Protein AF-A0A970AT77-F1 (afdb_monomer_lite)

Structure (mmCIF, N/CA/C/O backbone):
data_AF-A0A970AT77-F1
#
_entry.id   AF-A0A970AT77-F1
#
loop_
_atom_site.group_PDB
_atom_site.id
_atom_site.type_symbol
_atom_site.label_atom_id
_atom_site.label_alt_id
_atom_site.label_comp_id
_atom_site.label_asym_id
_atom_site.label_entity_id
_atom_site.label_seq_id
_atom_site.pdbx_PDB_ins_code
_atom_site.Cartn_x
_atom_site.Cartn_y
_atom_site.Cartn_z
_atom_site.occupancy
_atom_site.B_iso_or_equiv
_atom_site.auth_seq_id
_atom_site.auth_comp_id
_atom_site.auth_asym_id
_atom_site.auth_atom_id
_atom_site.pdbx_PDB_model_num
ATOM 1 N N . MET A 1 1 ? 11.982 -13.513 10.138 1.00 52.78 1 MET A N 1
ATOM 2 C CA . MET A 1 1 ? 12.477 -12.133 9.943 1.00 52.78 1 MET A CA 1
ATOM 3 C C . MET A 1 1 ? 12.081 -11.741 8.534 1.00 52.78 1 MET A C 1
ATOM 5 O O . MET A 1 1 ? 12.429 -12.488 7.632 1.00 52.78 1 MET A O 1
ATOM 9 N N . SER A 1 2 ? 11.325 -10.659 8.352 1.00 73.88 2 SER A N 1
ATOM 10 C CA . SER A 1 2 ? 10.908 -10.202 7.019 1.00 73.88 2 SER A CA 1
ATOM 11 C C . SER A 1 2 ? 12.097 -9.580 6.280 1.00 73.88 2 SER A C 1
ATOM 13 O O . SER A 1 2 ? 12.766 -8.716 6.859 1.00 73.88 2 SER A O 1
ATOM 15 N N . ASN A 1 3 ? 12.325 -9.940 5.022 1.00 88.56 3 ASN A N 1
ATOM 16 C CA . ASN A 1 3 ? 13.257 -9.215 4.161 1.00 88.56 3 ASN A CA 1
ATOM 17 C C . ASN A 1 3 ? 12.715 -7.803 3.898 1.00 88.56 3 ASN A C 1
ATOM 19 O O . ASN A 1 3 ? 11.503 -7.604 3.834 1.00 88.56 3 ASN A O 1
ATOM 23 N N . LEU A 1 4 ? 13.596 -6.814 3.769 1.00 91.62 4 LEU A N 1
ATOM 24 C CA . LEU A 1 4 ? 13.217 -5.436 3.456 1.00 91.62 4 LEU A CA 1
ATOM 25 C C . LEU A 1 4 ? 13.911 -5.007 2.166 1.00 91.62 4 LEU A C 1
ATOM 27 O O . LEU A 1 4 ? 15.100 -5.254 1.979 1.00 91.62 4 LEU A O 1
ATOM 31 N N . VAL A 1 5 ? 13.162 -4.341 1.300 1.00 94.00 5 VAL A N 1
ATOM 32 C CA . VAL A 1 5 ? 13.647 -3.664 0.102 1.00 94.00 5 VAL A CA 1
ATOM 33 C C . VAL A 1 5 ? 13.132 -2.238 0.165 1.00 94.00 5 VAL A C 1
ATOM 35 O O . VAL A 1 5 ? 11.931 -2.023 0.294 1.00 94.00 5 VAL A O 1
ATOM 38 N N . VAL A 1 6 ? 14.023 -1.257 0.064 1.00 95.19 6 VAL A N 1
ATOM 39 C CA . VAL A 1 6 ? 13.630 0.148 -0.079 1.00 95.19 6 VAL A CA 1
ATOM 40 C C . VAL A 1 6 ? 14.012 0.608 -1.474 1.00 95.19 6 VAL A C 1
ATOM 42 O O . VAL A 1 6 ? 15.195 0.713 -1.790 1.00 95.19 6 VAL A O 1
ATOM 45 N N . LEU A 1 7 ? 13.007 0.853 -2.309 1.00 96.56 7 LEU A N 1
ATOM 46 C CA . LEU A 1 7 ? 13.150 1.373 -3.657 1.00 96.56 7 LEU A CA 1
ATOM 47 C C . LEU A 1 7 ? 12.871 2.876 -3.654 1.00 96.56 7 LEU A C 1
ATOM 49 O O . LEU A 1 7 ? 11.724 3.312 -3.664 1.00 96.56 7 LEU A O 1
ATOM 53 N N . ASN A 1 8 ? 13.925 3.679 -3.637 1.00 96.88 8 ASN A N 1
ATOM 54 C CA . ASN A 1 8 ? 13.820 5.127 -3.696 1.00 96.88 8 ASN A CA 1
ATOM 55 C C . ASN A 1 8 ? 13.881 5.594 -5.151 1.00 96.88 8 ASN A C 1
ATOM 57 O O . ASN A 1 8 ? 14.898 5.405 -5.818 1.00 96.88 8 ASN A O 1
ATOM 61 N N . LEU A 1 9 ? 12.791 6.194 -5.628 1.00 96.75 9 LEU A N 1
ATOM 62 C CA . LEU A 1 9 ? 12.639 6.667 -7.006 1.00 96.75 9 LEU A CA 1
ATOM 63 C C . LEU A 1 9 ? 13.244 8.066 -7.229 1.00 96.75 9 LEU A C 1
ATOM 65 O O . LEU A 1 9 ? 13.294 8.546 -8.359 1.00 96.75 9 LEU A O 1
ATOM 69 N N . GLY A 1 10 ? 13.729 8.714 -6.168 1.00 92.62 10 GLY A N 1
ATOM 70 C CA . GLY A 1 10 ? 14.364 10.022 -6.227 1.00 92.62 10 GLY A CA 1
ATOM 71 C C . GLY A 1 10 ? 13.401 11.143 -6.618 1.00 92.62 10 GLY A C 1
ATOM 72 O O . GLY A 1 10 ? 12.200 11.099 -6.350 1.00 92.62 10 GLY A O 1
ATOM 73 N N . LYS A 1 11 ? 13.960 12.193 -7.229 1.00 89.75 11 LYS A N 1
ATOM 74 C CA . LYS A 1 11 ? 13.187 13.286 -7.826 1.00 89.75 11 LYS A CA 1
ATOM 75 C C . LYS A 1 11 ? 12.973 12.983 -9.306 1.00 89.75 11 LYS A C 1
ATOM 77 O O . LYS A 1 11 ? 13.946 12.807 -10.035 1.00 89.75 11 LYS A O 1
ATOM 82 N N . GLY A 1 12 ? 11.718 12.971 -9.731 1.00 93.25 12 GLY A N 1
ATOM 83 C CA . GLY A 1 12 ? 11.309 12.754 -11.111 1.00 93.25 12 GLY A CA 1
ATOM 84 C C . GLY A 1 12 ? 9.861 12.287 -11.169 1.00 93.25 12 GLY A C 1
ATOM 85 O O . GLY A 1 12 ? 9.189 12.190 -10.141 1.00 93.25 12 GLY A O 1
ATOM 86 N N . ASP A 1 13 ? 9.392 12.015 -12.376 1.00 95.94 13 ASP A N 1
ATOM 87 C CA . ASP A 1 13 ? 8.010 11.640 -12.659 1.00 95.94 13 ASP A CA 1
ATOM 88 C C . ASP A 1 13 ? 7.948 10.843 -13.973 1.00 95.94 13 ASP A C 1
ATOM 90 O O . ASP A 1 13 ? 8.965 10.591 -14.623 1.00 95.94 13 ASP A O 1
ATOM 94 N N . LEU A 1 14 ? 6.748 10.435 -14.382 1.00 96.38 14 LEU A N 1
ATOM 95 C CA . LEU A 1 14 ? 6.555 9.669 -15.615 1.00 96.38 14 LEU A CA 1
ATOM 96 C C . LEU A 1 14 ? 6.887 10.461 -16.896 1.00 96.38 14 LEU A C 1
ATOM 98 O O . LEU A 1 14 ? 7.196 9.849 -17.913 1.00 96.38 14 LEU A O 1
ATOM 102 N N . HIS A 1 15 ? 6.870 11.794 -16.885 1.00 96.12 15 HIS A N 1
ATOM 103 C CA . HIS A 1 15 ? 7.151 12.617 -18.069 1.00 96.12 15 HIS A CA 1
ATOM 104 C C . HIS A 1 15 ? 8.643 12.900 -18.235 1.00 96.12 15 HIS A C 1
ATOM 106 O O . HIS A 1 15 ? 9.151 12.885 -19.354 1.00 96.12 15 HIS A O 1
ATOM 112 N N . ASN A 1 16 ? 9.337 13.149 -17.126 1.00 95.56 16 ASN A N 1
ATOM 113 C CA . ASN A 1 16 ? 10.754 13.504 -17.078 1.00 95.56 16 ASN A CA 1
ATOM 114 C C . ASN A 1 16 ? 11.664 12.288 -16.834 1.00 95.56 16 ASN A C 1
ATOM 116 O O . ASN A 1 16 ? 12.877 12.375 -17.029 1.00 95.56 16 ASN A O 1
ATOM 120 N N . GLY A 1 17 ? 11.082 11.149 -16.450 1.00 96.31 17 GLY A N 1
ATOM 121 C CA . GLY A 1 17 ? 11.803 9.940 -16.074 1.00 96.31 17 GLY A CA 1
ATOM 122 C C . GLY A 1 17 ? 12.349 10.023 -14.649 1.00 96.31 17 GLY A C 1
ATOM 123 O O . GLY A 1 17 ? 12.226 11.036 -13.955 1.00 96.31 17 GLY A O 1
ATOM 124 N N . LEU A 1 18 ? 12.971 8.931 -14.209 1.00 97.19 18 LEU A N 1
ATOM 125 C CA . LEU A 1 18 ? 13.586 8.810 -12.888 1.00 97.19 18 LEU A CA 1
ATOM 126 C C . LEU A 1 18 ? 15.075 8.509 -13.093 1.00 97.19 18 LEU A C 1
ATOM 128 O O . LEU A 1 18 ? 15.469 7.344 -13.166 1.00 97.19 18 LEU A O 1
ATOM 132 N N . PRO A 1 19 ? 15.925 9.541 -13.242 1.00 95.75 19 PRO A N 1
ATOM 133 C CA . PRO A 1 19 ? 17.321 9.350 -13.634 1.00 95.75 19 PRO A CA 1
ATOM 134 C C . PRO A 1 19 ? 18.176 8.707 -12.537 1.00 95.75 19 PRO A C 1
ATOM 136 O O . PRO A 1 19 ? 19.261 8.212 -12.829 1.00 95.75 19 PRO A O 1
ATOM 139 N N . PHE A 1 20 ? 17.712 8.731 -11.285 1.00 94.88 20 PHE A N 1
ATOM 140 C CA . PHE A 1 20 ? 18.441 8.189 -10.146 1.00 94.88 20 PHE A CA 1
ATOM 141 C C . PHE A 1 20 ? 17.503 7.425 -9.213 1.00 94.88 20 PHE A C 1
ATOM 143 O O . PHE A 1 20 ? 16.916 7.990 -8.290 1.00 94.88 20 PHE A O 1
ATOM 150 N N . VAL A 1 21 ? 17.379 6.128 -9.476 1.00 97.38 21 VAL A N 1
ATOM 151 C CA . VAL A 1 21 ? 16.656 5.168 -8.645 1.00 97.38 21 VAL A CA 1
ATOM 152 C C . VAL A 1 21 ? 17.658 4.387 -7.808 1.00 97.38 21 VAL A C 1
ATOM 154 O O . VAL A 1 21 ? 18.729 4.018 -8.292 1.00 97.38 21 VAL A O 1
ATOM 157 N N . THR A 1 22 ? 17.325 4.101 -6.552 1.00 96.81 22 THR A N 1
ATOM 158 C CA . THR A 1 22 ? 18.166 3.264 -5.693 1.00 96.81 22 THR A CA 1
ATOM 159 C C . THR A 1 22 ? 17.357 2.174 -5.017 1.00 96.81 22 THR A C 1
ATOM 161 O O . THR A 1 22 ? 16.264 2.428 -4.525 1.00 96.81 22 THR A O 1
ATOM 164 N N . ALA A 1 23 ? 17.905 0.964 -4.982 1.00 96.19 23 ALA A N 1
ATOM 165 C CA . ALA A 1 23 ? 17.361 -0.155 -4.233 1.00 96.19 23 ALA A CA 1
ATOM 166 C C . ALA A 1 23 ? 18.309 -0.487 -3.084 1.00 96.19 23 ALA A C 1
ATOM 168 O O . ALA A 1 23 ? 19.468 -0.849 -3.306 1.00 96.19 23 ALA A O 1
ATOM 169 N N . TRP A 1 24 ? 17.819 -0.351 -1.857 1.00 93.19 24 TRP A N 1
ATOM 170 C CA . TRP A 1 24 ? 18.547 -0.686 -0.642 1.00 93.19 24 TRP A CA 1
ATOM 171 C C . TRP A 1 24 ? 18.003 -1.979 -0.039 1.00 93.19 24 TRP A C 1
ATOM 173 O O . TRP A 1 24 ? 16.806 -2.101 0.222 1.00 93.19 24 TRP A O 1
ATOM 183 N N . LEU A 1 25 ? 18.900 -2.945 0.164 1.00 90.06 25 LEU A N 1
ATOM 184 C CA . LEU A 1 25 ? 18.608 -4.249 0.747 1.00 90.06 25 LEU A CA 1
ATOM 185 C C . LEU A 1 25 ? 19.449 -4.414 2.024 1.00 90.06 25 LEU A C 1
ATOM 187 O O . LEU A 1 25 ? 20.644 -4.740 1.939 1.00 90.06 25 LEU A O 1
ATOM 191 N N . PRO A 1 26 ? 18.881 -4.161 3.215 1.00 81.62 26 PRO A N 1
ATOM 192 C CA . PRO A 1 26 ? 19.541 -4.482 4.469 1.00 81.62 26 PRO A CA 1
ATOM 193 C C . PRO A 1 26 ? 19.618 -5.998 4.653 1.00 81.62 26 PRO A C 1
ATOM 195 O O . PRO A 1 26 ? 18.623 -6.709 4.539 1.00 81.62 26 PRO A O 1
ATOM 198 N N . SER A 1 27 ? 20.809 -6.496 4.978 1.00 68.06 27 SER A N 1
ATOM 199 C CA . SER A 1 27 ? 20.989 -7.888 5.383 1.00 68.06 27 SER A CA 1
ATOM 200 C C . SER A 1 27 ? 20.836 -7.991 6.902 1.00 68.06 27 SER A C 1
ATOM 202 O O . SER A 1 27 ? 21.545 -7.279 7.618 1.00 68.06 27 SER A O 1
ATOM 204 N N . PRO A 1 28 ? 19.966 -8.873 7.425 1.00 59.31 28 PRO A N 1
ATOM 205 C CA . PRO A 1 28 ? 19.759 -9.003 8.867 1.00 59.31 28 PRO A CA 1
ATOM 206 C C . PRO A 1 28 ? 21.000 -9.523 9.611 1.00 59.31 28 PRO A C 1
ATOM 208 O O . PRO A 1 28 ? 21.143 -9.268 10.801 1.00 59.31 28 PRO A O 1
ATOM 211 N N . ASN A 1 29 ? 21.917 -10.210 8.915 1.00 57.03 29 ASN A N 1
ATOM 212 C CA . ASN A 1 29 ? 23.041 -10.922 9.536 1.00 57.03 29 ASN A CA 1
ATOM 213 C C . ASN A 1 29 ? 24.429 -10.421 9.105 1.00 57.03 29 ASN A C 1
ATOM 215 O O . ASN A 1 29 ? 25.438 -10.965 9.552 1.00 57.03 29 ASN A O 1
ATOM 219 N N . THR A 1 30 ? 24.519 -9.398 8.247 1.00 56.69 30 THR A N 1
ATOM 220 C CA . THR A 1 30 ? 25.809 -8.815 7.845 1.00 56.69 30 THR A CA 1
ATOM 221 C C . THR A 1 30 ? 25.747 -7.290 7.823 1.00 56.69 30 THR A C 1
ATOM 223 O O . THR A 1 30 ? 24.822 -6.747 7.226 1.00 56.69 30 THR A O 1
ATOM 226 N N . PRO A 1 31 ? 26.772 -6.582 8.334 1.00 55.50 31 PRO A N 1
ATOM 227 C CA . PRO A 1 31 ? 26.843 -5.116 8.288 1.00 55.50 31 PRO A CA 1
ATOM 228 C C . PRO A 1 31 ? 26.967 -4.543 6.863 1.00 55.50 31 PRO A C 1
ATOM 230 O O . PRO A 1 31 ? 26.918 -3.332 6.670 1.00 55.50 31 PRO A O 1
ATOM 233 N N . GLN A 1 32 ? 27.128 -5.396 5.850 1.00 59.31 32 GLN A N 1
ATOM 234 C CA . GLN A 1 32 ? 27.113 -5.003 4.446 1.00 59.31 32 GLN A CA 1
ATOM 235 C C . GLN A 1 32 ? 25.667 -4.883 3.954 1.00 59.31 32 GLN A C 1
ATOM 237 O O . GLN A 1 32 ? 25.127 -5.805 3.342 1.00 59.31 32 GLN A O 1
ATOM 242 N N . SER A 1 33 ? 25.034 -3.739 4.213 1.00 67.56 33 SER A N 1
ATOM 243 C CA . SER A 1 33 ? 23.854 -3.346 3.445 1.00 67.56 33 SER A CA 1
ATOM 244 C C . SER A 1 33 ? 24.266 -3.077 2.000 1.00 67.56 33 SER A C 1
ATOM 246 O O . SER A 1 33 ? 25.275 -2.406 1.767 1.00 67.56 33 SER A O 1
ATOM 248 N N . ARG A 1 34 ? 23.505 -3.587 1.029 1.00 78.50 34 ARG A N 1
ATOM 249 C CA . ARG A 1 34 ? 23.774 -3.324 -0.389 1.00 78.50 34 ARG A CA 1
ATOM 250 C C . ARG A 1 34 ? 22.836 -2.252 -0.908 1.00 78.50 34 ARG A C 1
ATOM 252 O O . ARG A 1 34 ? 21.636 -2.298 -0.659 1.00 78.50 34 ARG A O 1
ATOM 259 N N . GLN A 1 35 ? 23.410 -1.311 -1.644 1.00 90.00 35 GLN A N 1
ATOM 260 C CA . GLN A 1 35 ? 22.677 -0.320 -2.410 1.00 90.00 35 GLN A CA 1
ATOM 261 C C . GLN A 1 35 ? 23.022 -0.510 -3.882 1.00 90.00 35 GLN A C 1
ATOM 263 O O . GLN A 1 35 ? 24.196 -0.581 -4.245 1.00 90.00 35 GLN A O 1
ATOM 268 N N . ILE A 1 36 ? 21.992 -0.622 -4.708 1.00 94.44 36 ILE A N 1
ATOM 269 C CA . ILE A 1 36 ? 22.097 -0.704 -6.163 1.00 94.44 36 ILE A CA 1
ATOM 270 C C . ILE A 1 36 ? 21.472 0.562 -6.725 1.00 94.44 36 ILE A C 1
ATOM 272 O O . ILE A 1 36 ? 20.465 1.039 -6.204 1.00 94.44 36 ILE A O 1
ATOM 276 N N . THR A 1 37 ? 22.076 1.114 -7.766 1.00 96.69 37 THR A N 1
ATOM 277 C CA . THR A 1 37 ? 21.581 2.302 -8.459 1.00 96.69 37 THR A CA 1
ATOM 278 C C . THR A 1 37 ? 21.092 1.920 -9.846 1.00 96.69 37 THR A C 1
ATOM 280 O O . THR A 1 37 ? 21.657 1.025 -10.470 1.00 96.69 37 THR A O 1
ATOM 283 N N . GLY A 1 38 ? 20.091 2.629 -10.341 1.00 96.94 38 GLY A N 1
ATOM 284 C CA . GLY A 1 38 ? 19.555 2.473 -11.684 1.00 96.94 38 GLY A CA 1
ATOM 285 C C . GLY A 1 38 ? 18.806 3.726 -12.112 1.00 96.94 38 GLY A C 1
ATOM 286 O O . GLY A 1 38 ? 18.872 4.768 -11.457 1.00 96.94 38 GLY A O 1
ATOM 287 N N . SER A 1 39 ? 18.072 3.615 -13.205 1.00 97.94 39 SER A N 1
ATOM 288 C CA . SER A 1 39 ? 17.212 4.671 -13.725 1.00 97.94 39 SER A CA 1
ATOM 289 C C . SER A 1 39 ? 15.979 4.073 -14.390 1.00 97.94 39 SER A C 1
ATOM 291 O O . SER A 1 39 ? 15.988 2.921 -14.819 1.00 97.94 39 SER A O 1
ATOM 293 N N . LEU A 1 40 ? 14.910 4.857 -14.478 1.00 98.00 40 LEU A N 1
ATOM 294 C CA . LEU A 1 40 ? 13.731 4.521 -15.269 1.00 98.00 40 LEU A CA 1
ATOM 295 C C . LEU A 1 40 ? 13.523 5.599 -16.339 1.00 98.00 40 LEU A C 1
ATOM 297 O O . LEU A 1 40 ? 13.634 6.792 -16.031 1.00 98.00 40 LEU A O 1
ATOM 301 N N . PRO A 1 41 ? 13.231 5.211 -17.592 1.00 97.88 41 PRO A N 1
ATOM 302 C CA . PRO A 1 41 ? 12.997 6.158 -18.672 1.00 97.88 41 PRO A CA 1
ATOM 303 C C . PRO A 1 41 ? 11.660 6.884 -18.487 1.00 97.88 41 PRO A C 1
ATOM 305 O O . PRO A 1 41 ? 10.864 6.559 -17.601 1.00 97.88 41 PRO A O 1
ATOM 308 N N . THR A 1 42 ? 11.397 7.858 -19.354 1.00 97.38 42 THR A N 1
ATOM 309 C CA . THR A 1 42 ? 10.079 8.489 -19.448 1.00 97.38 42 THR A CA 1
ATOM 310 C C . THR A 1 42 ? 9.025 7.450 -19.860 1.00 97.38 42 THR A C 1
ATOM 312 O O . THR A 1 42 ? 9.279 6.544 -20.657 1.00 97.38 42 THR A O 1
ATOM 315 N N . ALA A 1 43 ? 7.836 7.552 -19.278 1.00 97.25 43 ALA A N 1
ATOM 316 C CA . ALA A 1 43 ? 6.681 6.707 -19.559 1.00 97.25 43 ALA A CA 1
ATOM 317 C C . ALA A 1 43 ? 5.359 7.480 -19.364 1.00 97.25 43 ALA A C 1
ATOM 319 O O . ALA A 1 43 ? 4.512 7.057 -18.572 1.00 97.25 43 ALA A O 1
ATOM 320 N N . PRO A 1 44 ? 5.170 8.633 -20.041 1.00 96.38 44 PRO A N 1
ATOM 321 C CA . PRO A 1 44 ? 3.967 9.453 -19.873 1.00 96.38 44 PRO A CA 1
ATOM 322 C C . PRO A 1 44 ? 2.689 8.706 -20.278 1.00 96.38 44 PRO A C 1
ATOM 324 O O . PRO A 1 44 ? 1.626 8.950 -19.720 1.00 96.38 44 PRO A O 1
ATOM 327 N N . ASP A 1 45 ? 2.801 7.735 -21.178 1.00 96.75 45 ASP A N 1
ATOM 328 C CA . ASP A 1 45 ? 1.703 6.897 -21.647 1.00 96.75 45 ASP A CA 1
ATOM 329 C C . ASP A 1 45 ? 1.106 5.993 -20.553 1.00 96.75 45 ASP A C 1
ATOM 331 O O . ASP A 1 45 ? -0.082 5.680 -20.606 1.00 96.75 45 ASP A O 1
ATOM 335 N N . ILE A 1 46 ? 1.865 5.649 -19.499 1.00 97.06 46 ILE A N 1
ATOM 336 C CA . ILE A 1 46 ? 1.309 4.976 -18.308 1.00 97.06 46 ILE A CA 1
ATOM 337 C C . ILE A 1 46 ? 0.217 5.836 -17.668 1.00 97.06 46 ILE A C 1
ATOM 339 O O . ILE A 1 46 ? -0.799 5.310 -17.216 1.00 97.06 46 ILE A O 1
ATOM 343 N N . LEU A 1 47 ? 0.405 7.158 -17.630 1.00 93.88 47 LEU A N 1
ATOM 344 C CA . LEU A 1 47 ? -0.578 8.062 -17.042 1.00 93.88 47 LEU A CA 1
ATOM 345 C C . LEU A 1 47 ? -1.855 8.122 -17.882 1.00 93.88 47 LEU A C 1
ATOM 347 O O . LEU A 1 47 ? -2.951 8.165 -17.323 1.00 93.88 47 LEU A O 1
ATOM 351 N N . ASP A 1 48 ? -1.727 8.109 -19.206 1.00 94.94 48 ASP A N 1
ATOM 352 C CA . ASP A 1 48 ? -2.877 8.109 -20.109 1.00 94.94 48 ASP A CA 1
ATOM 353 C C . ASP A 1 48 ? -3.664 6.796 -20.006 1.00 94.94 48 ASP A C 1
ATOM 355 O O . ASP A 1 48 ? -4.892 6.823 -19.892 1.00 94.94 48 ASP A O 1
ATOM 359 N N . LEU A 1 49 ? -2.967 5.656 -19.922 1.00 96.06 49 LEU A N 1
ATOM 360 C CA . LEU A 1 49 ? -3.582 4.355 -19.643 1.00 96.06 49 LEU A CA 1
ATOM 361 C C . LEU A 1 49 ? -4.275 4.332 -18.280 1.00 96.06 49 LEU A C 1
ATOM 363 O O . LEU A 1 49 ? -5.411 3.876 -18.180 1.00 96.06 49 LEU A O 1
ATOM 367 N N . TYR A 1 50 ? -3.637 4.875 -17.240 1.00 94.75 50 TYR A N 1
ATOM 368 C CA . TYR A 1 50 ? -4.222 4.959 -15.903 1.00 94.75 50 TYR A CA 1
ATOM 369 C C . TYR A 1 50 ? -5.496 5.819 -15.887 1.00 94.75 50 TYR A C 1
ATOM 371 O O . TYR A 1 50 ? -6.504 5.425 -15.303 1.00 94.75 50 TYR A O 1
ATOM 379 N N . ARG A 1 51 ? -5.496 6.966 -16.579 1.00 92.94 51 ARG A N 1
ATOM 380 C CA . ARG A 1 51 ? -6.690 7.818 -16.728 1.00 92.94 51 ARG A CA 1
ATOM 381 C C . ARG A 1 51 ? -7.812 7.100 -17.470 1.00 92.94 51 ARG A C 1
ATOM 383 O O . ARG A 1 51 ? -8.964 7.177 -17.050 1.00 92.94 51 ARG A O 1
ATOM 390 N N . ARG A 1 52 ? -7.488 6.392 -18.556 1.00 94.38 52 ARG A N 1
ATOM 391 C CA . ARG A 1 52 ? -8.465 5.601 -19.317 1.00 94.38 52 ARG A CA 1
ATOM 392 C C . ARG A 1 52 ? -9.048 4.475 -18.465 1.00 94.38 52 ARG A C 1
ATOM 394 O O . ARG A 1 52 ? -10.261 4.295 -18.457 1.00 94.38 52 ARG A O 1
ATOM 401 N N . TRP A 1 53 ? -8.201 3.763 -17.725 1.00 94.94 53 TRP A N 1
ATOM 402 C CA . TRP A 1 53 ? -8.616 2.740 -16.770 1.00 94.94 53 TRP A CA 1
ATOM 403 C C . TRP A 1 53 ? -9.578 3.312 -15.723 1.00 94.94 53 TRP A C 1
ATOM 405 O O . TRP A 1 53 ? -10.650 2.749 -15.514 1.00 94.94 53 TRP A O 1
ATOM 415 N N . GLN A 1 54 ? -9.246 4.466 -15.133 1.00 91.44 54 GLN A N 1
ATOM 416 C CA . GLN A 1 54 ? -10.090 5.126 -14.136 1.00 91.44 54 GLN A CA 1
ATOM 417 C C . GLN A 1 54 ? -11.457 5.514 -14.717 1.00 91.44 54 GLN A C 1
ATOM 419 O O . GLN A 1 54 ? -12.483 5.238 -14.102 1.00 91.44 54 GLN A O 1
ATOM 424 N N . LEU A 1 55 ? -11.485 6.095 -15.919 1.00 91.38 55 LEU A N 1
ATOM 425 C CA . LEU A 1 55 ? -12.728 6.474 -16.591 1.00 91.38 55 LEU A CA 1
ATOM 426 C C . LEU A 1 55 ? -13.620 5.257 -16.874 1.00 91.38 55 LEU A C 1
ATOM 428 O O . LEU A 1 55 ? -14.819 5.294 -16.604 1.00 91.38 55 LEU A O 1
ATOM 432 N N . LEU A 1 56 ? -13.047 4.162 -17.379 1.00 91.56 56 LEU A N 1
ATOM 433 C CA . LEU A 1 56 ? -13.803 2.936 -17.647 1.00 91.56 56 LEU A CA 1
ATOM 434 C C . LEU A 1 56 ? -14.312 2.292 -16.350 1.00 91.56 56 LEU A C 1
ATOM 436 O O . LEU A 1 56 ? -15.459 1.848 -16.302 1.00 91.56 56 LEU A O 1
ATOM 440 N N . TYR A 1 57 ? -13.505 2.305 -15.286 1.00 90.12 57 TYR A N 1
ATOM 441 C CA . TYR A 1 57 ? -13.932 1.861 -13.961 1.00 90.12 57 TYR A CA 1
ATOM 442 C C . TYR A 1 57 ? -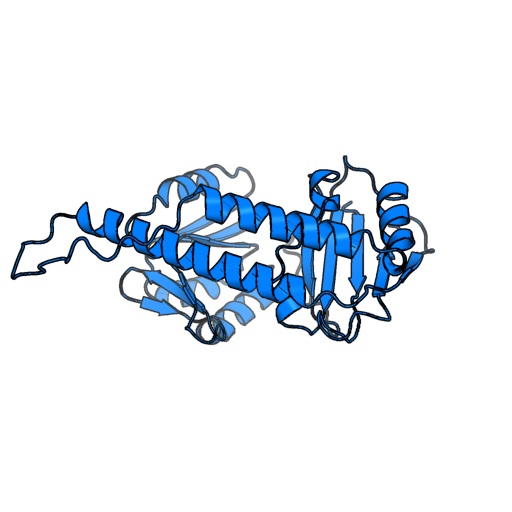15.122 2.678 -13.446 1.00 90.12 57 TYR A C 1
ATOM 444 O O . TYR A 1 57 ? -16.118 2.102 -13.012 1.00 90.12 57 TYR A O 1
ATOM 452 N N . GLU A 1 58 ? -15.047 4.010 -13.518 1.00 86.44 58 GLU A N 1
ATOM 453 C CA . GLU A 1 58 ? -16.114 4.906 -13.065 1.00 86.44 58 GLU A CA 1
ATOM 454 C C . GLU A 1 58 ? -17.412 4.684 -13.849 1.00 86.44 58 GLU A C 1
ATOM 456 O O . GLU A 1 58 ? -18.476 4.578 -13.239 1.00 86.44 58 GLU A O 1
ATOM 461 N N . LEU A 1 59 ? -17.336 4.532 -15.175 1.00 87.50 59 LEU A N 1
ATOM 462 C CA . LEU A 1 59 ? -18.502 4.245 -16.017 1.00 87.50 59 LEU A CA 1
ATOM 463 C C . LEU A 1 59 ? -19.143 2.894 -15.672 1.00 87.50 59 LEU A C 1
ATOM 465 O O . LEU A 1 59 ? -20.360 2.819 -15.488 1.00 87.50 59 LEU A O 1
ATOM 469 N N . LEU A 1 60 ? -18.340 1.836 -15.514 1.00 86.56 60 LEU A N 1
ATOM 470 C CA . LEU A 1 60 ? -18.843 0.520 -15.105 1.00 86.56 60 LEU A CA 1
ATOM 471 C C . LEU A 1 60 ? -19.451 0.555 -13.702 1.00 86.56 60 LEU A C 1
ATOM 473 O O . LEU A 1 60 ? -20.510 -0.032 -13.464 1.00 86.56 60 LEU A O 1
ATOM 477 N N . TYR A 1 61 ? -18.804 1.250 -12.768 1.00 81.44 61 TYR A N 1
ATOM 478 C CA . TYR A 1 61 ? -19.312 1.427 -11.415 1.00 81.44 61 TYR A CA 1
ATOM 479 C C . TYR A 1 61 ? -20.647 2.180 -11.419 1.00 81.44 61 TYR A C 1
ATOM 481 O O . TYR A 1 61 ? -21.596 1.749 -10.765 1.00 81.44 61 TYR A O 1
ATOM 489 N N . GLN A 1 62 ? -20.773 3.255 -12.202 1.00 79.88 62 GLN A N 1
ATOM 490 C CA . GLN A 1 62 ? -22.020 4.005 -12.354 1.00 79.88 62 GLN A CA 1
ATOM 491 C C . GLN A 1 62 ? -23.133 3.135 -12.948 1.00 79.88 62 GLN A C 1
ATOM 493 O O . GLN A 1 62 ? -24.191 3.010 -12.330 1.00 79.88 62 GLN A O 1
ATOM 498 N N . ALA A 1 63 ? -22.882 2.443 -14.061 1.00 79.00 63 ALA A N 1
ATOM 499 C CA . ALA A 1 63 ? -23.856 1.541 -14.681 1.00 79.00 63 ALA A CA 1
ATOM 500 C C . ALA A 1 63 ? -24.353 0.452 -13.705 1.00 79.00 63 ALA A C 1
ATOM 502 O O . ALA A 1 63 ? -25.551 0.152 -13.610 1.00 79.00 63 ALA A O 1
ATOM 503 N N . ARG A 1 64 ? -23.442 -0.112 -12.903 1.00 74.69 64 ARG A N 1
ATOM 504 C CA . ARG A 1 64 ? -23.767 -1.135 -11.898 1.00 74.69 64 ARG A CA 1
ATOM 505 C C . ARG A 1 64 ? -24.473 -0.561 -10.672 1.00 74.69 64 ARG A C 1
ATOM 507 O O . ARG A 1 64 ? -25.427 -1.166 -10.189 1.00 74.69 64 ARG A O 1
ATOM 514 N N . SER A 1 65 ? -24.073 0.613 -10.192 1.00 66.44 65 SER A N 1
ATOM 515 C CA . SER A 1 65 ? -24.715 1.278 -9.051 1.00 66.44 65 SER A CA 1
ATOM 516 C C . SER A 1 65 ? -26.159 1.697 -9.360 1.00 66.44 65 SER A C 1
ATOM 518 O O . SER A 1 65 ? -27.040 1.514 -8.517 1.00 66.44 65 SER A O 1
ATOM 520 N N . LEU A 1 66 ? -26.446 2.145 -10.590 1.00 57.44 66 LEU A N 1
ATOM 521 C CA . LEU A 1 66 ? -27.811 2.395 -11.072 1.00 57.44 66 LEU A CA 1
ATOM 522 C C . LEU A 1 66 ? -28.654 1.112 -11.073 1.00 57.44 66 LEU A C 1
ATOM 524 O O . LEU A 1 66 ? -29.818 1.122 -10.668 1.00 57.44 66 LEU A O 1
ATOM 528 N N . THR A 1 67 ? -28.050 -0.016 -11.450 1.00 52.91 67 THR A N 1
ATOM 529 C CA . THR A 1 67 ? -28.707 -1.331 -11.419 1.00 52.91 67 THR A CA 1
ATOM 530 C C . THR A 1 67 ? -29.026 -1.781 -9.986 1.00 52.91 67 THR A C 1
ATOM 532 O O . THR A 1 67 ? -30.084 -2.362 -9.741 1.00 52.91 67 THR A O 1
ATOM 535 N N . ILE A 1 68 ? -28.155 -1.474 -9.018 1.00 49.22 68 ILE A N 1
ATOM 536 C CA . ILE A 1 68 ? -28.373 -1.772 -7.593 1.00 49.22 68 ILE A CA 1
ATOM 537 C C . ILE A 1 68 ? -29.485 -0.886 -7.009 1.00 49.22 68 ILE A C 1
ATOM 539 O O . ILE A 1 68 ? -30.357 -1.398 -6.307 1.00 49.22 68 ILE A O 1
ATOM 543 N N . ARG A 1 69 ? -29.533 0.411 -7.357 1.00 45.44 69 ARG A N 1
ATOM 544 C CA . ARG A 1 69 ? -30.617 1.318 -6.928 1.00 45.44 69 ARG A CA 1
ATOM 545 C C . ARG A 1 69 ? -31.992 0.901 -7.460 1.00 45.44 69 ARG A C 1
ATOM 547 O O . ARG A 1 69 ? -32.971 1.035 -6.737 1.00 45.44 69 ARG A O 1
ATOM 554 N N . ARG A 1 70 ? -32.072 0.313 -8.661 1.00 44.06 70 ARG A N 1
ATOM 555 C CA . ARG A 1 70 ? -33.323 -0.242 -9.224 1.00 44.06 70 ARG A CA 1
ATOM 556 C C . ARG A 1 70 ? -33.853 -1.483 -8.488 1.00 44.06 70 ARG A C 1
ATOM 558 O O . ARG A 1 70 ? -35.013 -1.835 -8.671 1.00 44.06 70 ARG A O 1
ATOM 565 N N . ARG A 1 71 ? -33.035 -2.167 -7.676 1.00 42.03 71 ARG A N 1
ATOM 566 C CA . ARG A 1 71 ? -33.454 -3.353 -6.898 1.00 42.03 71 ARG A CA 1
ATOM 567 C C . ARG A 1 71 ? -33.994 -3.026 -5.502 1.00 42.03 71 ARG A C 1
ATOM 569 O O . ARG A 1 71 ? -34.490 -3.934 -4.840 1.00 42.03 71 ARG A O 1
ATOM 576 N N . GLN A 1 72 ? -33.931 -1.770 -5.056 1.00 37.44 72 GLN A N 1
ATOM 577 C CA . GLN A 1 72 ? -34.637 -1.332 -3.852 1.00 37.44 72 GLN A CA 1
ATOM 578 C C . GLN A 1 72 ? -36.029 -0.802 -4.237 1.00 37.44 72 GLN A C 1
ATOM 580 O O . GLN A 1 72 ? -36.111 0.111 -5.057 1.00 37.44 72 GLN A O 1
ATOM 585 N N . PRO A 1 73 ? -37.130 -1.340 -3.680 1.00 37.38 73 PRO A N 1
ATOM 586 C CA . PRO A 1 73 ? -38.460 -0.803 -3.929 1.00 37.38 73 PRO A CA 1
ATOM 587 C C . PRO A 1 73 ? -38.612 0.518 -3.165 1.00 37.38 73 PRO A C 1
ATOM 589 O O . PRO A 1 73 ? -38.910 0.527 -1.974 1.00 37.38 73 PRO A O 1
ATOM 592 N N . GLN A 1 74 ? -38.374 1.637 -3.842 1.00 37.72 74 GLN A N 1
ATOM 593 C CA . GLN A 1 74 ? -38.850 2.952 -3.408 1.00 37.72 74 GLN A CA 1
ATOM 594 C C . GLN A 1 74 ? -40.181 3.245 -4.128 1.00 37.72 74 GLN A C 1
ATOM 596 O O . GLN A 1 74 ? -40.338 2.819 -5.277 1.00 37.72 74 GLN A O 1
ATOM 601 N N . PRO A 1 75 ? -41.157 3.914 -3.482 1.00 39.03 75 PRO A N 1
ATOM 602 C CA . PRO A 1 75 ? -42.418 4.271 -4.122 1.00 39.03 75 PRO A CA 1
ATOM 603 C C . PRO A 1 75 ? -42.145 5.233 -5.278 1.00 39.03 75 PRO A C 1
ATOM 605 O O . PRO A 1 75 ? -41.392 6.193 -5.138 1.00 39.03 75 PRO A O 1
ATOM 608 N N . ILE A 1 76 ? -42.735 4.912 -6.421 1.00 44.22 76 ILE A N 1
ATOM 609 C CA . ILE A 1 76 ? -42.650 5.647 -7.678 1.00 44.22 76 ILE A CA 1
ATOM 610 C C . ILE A 1 76 ? -43.341 7.001 -7.496 1.00 44.22 76 ILE A C 1
ATOM 612 O O . ILE A 1 76 ? -44.482 7.009 -7.050 1.00 44.22 76 ILE A O 1
ATOM 616 N N . ASP A 1 77 ? -42.688 8.086 -7.908 1.00 35.69 77 ASP A N 1
ATOM 617 C CA . ASP A 1 77 ? -43.370 9.251 -8.472 1.00 35.69 77 ASP A CA 1
ATOM 618 C C . ASP A 1 77 ? -42.521 9.831 -9.620 1.00 35.69 77 ASP A C 1
ATOM 620 O O . ASP A 1 77 ? -41.356 10.182 -9.442 1.00 35.69 77 ASP A O 1
ATOM 624 N N . GLU A 1 78 ? -43.173 9.868 -10.785 1.00 37.62 78 GLU A N 1
ATOM 625 C CA . GLU A 1 78 ? -42.987 10.755 -11.944 1.00 37.62 78 GLU A CA 1
ATOM 626 C C . GLU A 1 78 ? -41.764 10.565 -12.876 1.00 37.62 78 GLU A C 1
ATOM 628 O O . GLU A 1 78 ? -40.635 10.966 -12.606 1.00 37.62 78 GLU A O 1
ATOM 633 N N . ASP A 1 79 ? -42.077 9.963 -14.033 1.00 37.09 79 ASP A N 1
ATOM 634 C CA . ASP A 1 79 ? -41.572 10.230 -15.388 1.00 37.09 79 ASP A CA 1
ATOM 635 C C . ASP A 1 79 ? -40.073 10.511 -15.563 1.00 37.09 79 ASP A C 1
ATOM 637 O O . ASP A 1 79 ? -39.624 11.644 -15.733 1.00 37.09 79 ASP A O 1
ATOM 641 N N . ILE A 1 80 ? -39.303 9.427 -15.677 1.00 41.69 80 ILE A N 1
ATOM 642 C CA . ILE A 1 80 ? -38.031 9.444 -16.402 1.00 41.69 80 ILE A CA 1
ATOM 643 C C . ILE A 1 80 ? -38.229 8.621 -17.678 1.00 41.69 80 ILE A C 1
ATOM 645 O O . ILE A 1 80 ? -38.055 7.401 -17.673 1.00 41.69 80 ILE A O 1
ATOM 649 N N . GLU A 1 81 ? -38.611 9.284 -18.772 1.00 37.94 81 GLU A N 1
ATOM 650 C CA . GLU A 1 81 ? -38.400 8.743 -20.118 1.00 37.94 81 GLU A CA 1
ATOM 651 C C . GLU A 1 81 ? -36.889 8.676 -20.356 1.00 37.94 81 GLU A C 1
ATOM 653 O O . GLU A 1 81 ? -36.203 9.697 -20.412 1.00 37.94 81 GLU A O 1
ATOM 658 N N . ILE A 1 82 ? -36.357 7.458 -20.433 1.00 41.50 82 ILE A N 1
ATOM 659 C CA . ILE A 1 82 ? -34.974 7.219 -20.835 1.00 41.50 82 ILE A CA 1
ATOM 660 C C . ILE A 1 82 ? -35.003 6.978 -22.339 1.00 41.50 82 ILE A C 1
ATOM 662 O O . ILE A 1 82 ? -35.595 6.004 -22.798 1.00 41.50 82 ILE A O 1
ATOM 666 N N . ASP A 1 83 ? -34.376 7.885 -23.082 1.00 36.47 83 ASP A N 1
ATOM 667 C CA . ASP A 1 83 ? -33.996 7.665 -24.471 1.00 36.47 83 ASP A CA 1
ATOM 668 C C . ASP A 1 83 ? -33.034 6.463 -24.505 1.00 36.47 83 ASP A C 1
ATOM 670 O O . ASP A 1 83 ? -31.967 6.491 -23.884 1.00 36.47 83 ASP A O 1
ATOM 674 N N . ASP A 1 84 ? -33.406 5.386 -25.202 1.00 39.72 84 ASP A N 1
ATOM 675 C CA . ASP A 1 84 ? -32.588 4.172 -25.382 1.00 39.72 84 ASP A CA 1
ATOM 676 C C . ASP A 1 84 ? -31.291 4.445 -26.193 1.00 39.72 84 ASP A C 1
ATOM 678 O O . ASP A 1 84 ? -30.579 3.517 -26.586 1.00 39.72 84 ASP A O 1
ATOM 682 N N . SER A 1 85 ? -30.965 5.715 -26.467 1.00 37.69 85 SER A N 1
ATOM 683 C CA . SER A 1 85 ? -29.806 6.147 -27.247 1.00 37.69 85 SER A CA 1
ATOM 684 C C . SER A 1 85 ? -28.488 6.210 -26.472 1.00 37.69 85 SER A C 1
ATOM 686 O O . SER A 1 85 ? -27.433 6.180 -27.104 1.00 37.69 85 SER A O 1
ATOM 688 N N . ASP A 1 86 ? -28.497 6.256 -25.137 1.00 39.56 86 ASP A N 1
ATOM 689 C CA . ASP A 1 86 ? -27.260 6.290 -24.339 1.00 39.56 86 ASP A CA 1
ATOM 690 C C . ASP A 1 86 ? -26.763 4.875 -24.016 1.00 39.56 86 ASP A C 1
ATOM 692 O O . ASP A 1 86 ? -26.587 4.457 -22.867 1.00 39.56 86 ASP A O 1
ATOM 696 N N . VAL A 1 87 ? -26.490 4.120 -25.081 1.00 43.81 87 VAL A N 1
ATOM 697 C CA . VAL A 1 87 ? -25.681 2.905 -25.008 1.00 43.81 87 VAL A CA 1
ATOM 698 C C . VAL A 1 87 ? -24.253 3.327 -24.662 1.00 43.81 87 VAL A C 1
ATOM 700 O O . VAL A 1 87 ? -23.425 3.603 -25.530 1.00 43.81 87 VAL A O 1
ATOM 703 N N . THR A 1 88 ? -23.930 3.371 -23.370 1.00 50.97 88 THR A N 1
ATOM 704 C CA . THR A 1 88 ? -22.535 3.368 -22.926 1.00 50.97 88 THR A CA 1
ATOM 705 C C . THR A 1 88 ? -21.957 1.993 -23.258 1.00 50.97 88 THR A C 1
ATOM 707 O O . THR A 1 88 ? -22.007 1.060 -22.465 1.00 50.97 88 THR A O 1
ATOM 710 N N . HIS A 1 89 ? -21.431 1.863 -24.479 1.00 54.97 89 HIS A N 1
ATOM 711 C CA . HIS A 1 89 ? -20.706 0.712 -25.035 1.00 54.97 89 HIS A CA 1
ATOM 712 C C . HIS A 1 89 ? -19.402 0.379 -24.277 1.00 54.97 89 HIS A C 1
ATOM 714 O O . HIS A 1 89 ? -18.446 -0.086 -24.881 1.00 54.97 89 HIS A O 1
ATOM 720 N N . VAL A 1 90 ? -19.316 0.635 -22.971 1.00 60.00 90 VAL A N 1
ATOM 721 C CA . VAL A 1 90 ? -18.194 0.175 -22.156 1.00 60.00 90 VAL A CA 1
ATOM 722 C C . VAL A 1 90 ? -18.552 -1.207 -21.649 1.00 60.00 90 VAL A C 1
ATOM 724 O O . VAL A 1 90 ? -19.370 -1.356 -20.740 1.00 60.00 90 VAL A O 1
ATOM 727 N N . CYS A 1 91 ? -17.971 -2.228 -22.268 1.00 75.06 91 CYS A N 1
ATOM 728 C CA . CYS A 1 91 ? -18.158 -3.598 -21.824 1.00 75.06 91 CYS A CA 1
ATOM 729 C C . CYS A 1 91 ? -17.034 -4.024 -20.871 1.00 75.06 91 CYS A C 1
ATOM 731 O O . CYS A 1 91 ? -15.951 -3.441 -20.836 1.00 75.06 91 CYS A O 1
ATOM 733 N N . ASP A 1 92 ? -17.285 -5.077 -20.091 1.00 82.62 92 ASP A N 1
ATOM 734 C CA . ASP A 1 92 ? -16.278 -5.661 -19.196 1.00 82.62 92 ASP A CA 1
ATOM 735 C C . ASP A 1 92 ? -14.989 -6.066 -19.931 1.00 82.62 92 ASP A C 1
ATOM 737 O O . ASP A 1 92 ? -13.911 -6.044 -19.336 1.00 82.62 92 ASP A O 1
ATOM 741 N N . ALA A 1 93 ? -15.086 -6.392 -21.226 1.00 87.75 93 ALA A N 1
ATOM 742 C CA . ALA A 1 93 ? -13.924 -6.703 -22.050 1.00 87.75 93 ALA A CA 1
ATOM 743 C C . ALA A 1 93 ? -13.023 -5.475 -22.253 1.00 87.75 93 ALA A C 1
ATOM 745 O O . ALA A 1 93 ? -11.822 -5.592 -22.037 1.00 87.75 93 ALA A O 1
ATOM 746 N N . ASP A 1 94 ? -13.578 -4.291 -22.542 1.00 88.62 94 ASP A N 1
ATOM 747 C CA . ASP A 1 94 ? -12.786 -3.060 -22.717 1.00 88.62 94 ASP A CA 1
ATOM 748 C C . ASP A 1 94 ? -12.029 -2.689 -21.433 1.00 88.62 94 ASP A C 1
ATOM 750 O O . ASP A 1 94 ? -10.871 -2.264 -21.464 1.00 88.62 94 ASP A O 1
ATOM 754 N N . PHE A 1 95 ? -12.681 -2.864 -20.277 1.00 91.81 95 PHE A N 1
ATOM 755 C CA . PHE A 1 95 ? -12.058 -2.616 -18.978 1.00 91.81 95 PHE A CA 1
ATOM 756 C C . PHE A 1 95 ? -10.960 -3.637 -18.655 1.00 91.81 95 PHE A C 1
ATOM 758 O O . PHE A 1 95 ? -9.908 -3.286 -18.109 1.00 91.81 95 PHE A O 1
ATOM 765 N N . TYR A 1 96 ? -11.178 -4.903 -19.007 1.00 93.00 96 TYR A N 1
ATOM 766 C CA . TYR A 1 96 ? -10.159 -5.936 -18.868 1.00 93.00 96 TYR A CA 1
ATOM 767 C C . TYR A 1 96 ? -8.952 -5.659 -19.774 1.00 93.00 96 TYR A C 1
ATOM 769 O O . TYR A 1 96 ? -7.814 -5.714 -19.307 1.00 93.00 96 TYR A O 1
ATOM 777 N N . GLU A 1 97 ? -9.187 -5.287 -21.032 1.00 95.00 97 GLU A N 1
ATOM 778 C CA . GLU A 1 97 ? -8.141 -4.957 -22.002 1.00 95.00 97 GLU A CA 1
ATOM 779 C C . GLU A 1 97 ? -7.265 -3.796 -21.524 1.00 95.00 97 GLU A C 1
ATOM 781 O O . GLU A 1 97 ? -6.045 -3.951 -21.457 1.00 95.00 97 GLU A O 1
ATOM 786 N N . VAL A 1 98 ? -7.856 -2.671 -21.096 1.00 95.12 98 VAL A N 1
ATOM 787 C CA . VAL A 1 98 ? -7.066 -1.536 -20.581 1.00 95.12 98 VAL A CA 1
ATOM 788 C C . VAL A 1 98 ? -6.304 -1.900 -19.302 1.00 95.12 98 VAL A C 1
ATOM 790 O O . VAL A 1 98 ? -5.199 -1.411 -19.079 1.00 95.12 98 VAL A O 1
ATOM 793 N N . SER A 1 99 ? -6.861 -2.782 -18.463 1.00 95.06 99 SER A N 1
ATOM 794 C CA . SER A 1 99 ? -6.188 -3.255 -17.248 1.00 95.06 99 SER A CA 1
ATOM 795 C C . SER A 1 99 ? -4.939 -4.070 -17.594 1.00 95.06 99 SER A C 1
ATOM 797 O O . SER A 1 99 ? -3.888 -3.880 -16.981 1.00 95.06 99 SER A O 1
ATOM 799 N N . GLN A 1 100 ? -5.033 -4.944 -18.601 1.00 95.81 100 GLN A N 1
ATOM 800 C CA . GLN A 1 100 ? -3.895 -5.711 -19.112 1.00 95.81 100 GLN A CA 1
ATOM 801 C C . GLN A 1 100 ? -2.863 -4.812 -19.799 1.00 95.81 100 GLN A C 1
ATOM 803 O O . GLN A 1 100 ? -1.664 -4.981 -19.584 1.00 95.81 100 GLN A O 1
ATOM 808 N N . GLU A 1 101 ? -3.303 -3.833 -20.590 1.00 96.88 101 GLU A N 1
ATOM 809 C CA . GLU A 1 101 ? -2.417 -2.870 -21.247 1.00 96.88 101 GLU A CA 1
ATOM 810 C C . GLU A 1 101 ? -1.618 -2.053 -20.220 1.00 96.88 101 GLU A C 1
ATOM 812 O O . GLU A 1 101 ? -0.392 -1.968 -20.314 1.00 96.88 101 GLU A O 1
ATOM 817 N N . LEU A 1 102 ? -2.288 -1.537 -19.182 1.00 96.81 102 LEU A N 1
ATOM 818 C CA . LEU A 1 102 ? -1.650 -0.812 -18.084 1.00 96.81 102 LEU A CA 1
ATOM 819 C C . LEU A 1 102 ? -0.625 -1.684 -17.346 1.00 96.81 102 LEU A C 1
ATOM 821 O O . LEU A 1 102 ? 0.511 -1.255 -17.139 1.00 96.81 102 LEU A O 1
ATOM 825 N N . GLN A 1 103 ? -1.000 -2.915 -16.985 1.00 96.38 103 GLN A N 1
ATOM 826 C CA . GLN A 1 103 ? -0.108 -3.863 -16.316 1.00 96.38 103 GLN A CA 1
ATOM 827 C C . GLN A 1 103 ? 1.136 -4.170 -17.163 1.00 96.38 103 GLN A C 1
ATOM 829 O O . GLN A 1 103 ? 2.262 -4.039 -16.682 1.00 96.38 103 GLN A O 1
ATOM 834 N N . ASN A 1 104 ? 0.947 -4.516 -18.439 1.00 97.00 104 ASN A N 1
ATOM 835 C CA . ASN A 1 104 ? 2.042 -4.816 -19.363 1.00 97.00 104 ASN A CA 1
ATOM 836 C C . ASN A 1 104 ? 2.967 -3.614 -19.557 1.00 97.00 104 ASN A C 1
ATOM 838 O O . ASN A 1 104 ? 4.188 -3.771 -19.671 1.00 97.00 104 ASN A O 1
ATOM 842 N N . ARG A 1 105 ? 2.405 -2.402 -19.582 1.00 97.31 105 ARG A N 1
ATOM 843 C CA . ARG A 1 105 ? 3.195 -1.189 -19.754 1.00 97.31 105 ARG A CA 1
ATOM 844 C C . ARG A 1 105 ? 4.034 -0.856 -18.522 1.00 97.31 105 ARG A C 1
ATOM 846 O O . ARG A 1 105 ? 5.189 -0.450 -18.691 1.00 97.31 105 ARG A O 1
ATOM 853 N N . ILE A 1 106 ? 3.488 -1.056 -17.320 1.00 96.94 106 ILE A N 1
ATOM 854 C CA . ILE A 1 106 ? 4.223 -0.946 -16.051 1.00 96.94 106 ILE A CA 1
ATOM 855 C C . ILE A 1 106 ? 5.352 -1.981 -16.006 1.00 96.94 106 ILE A C 1
ATOM 857 O O . ILE A 1 106 ? 6.493 -1.617 -15.729 1.00 96.94 106 ILE A O 1
ATOM 861 N N . ASP A 1 107 ? 5.068 -3.239 -16.350 1.00 96.69 107 ASP A N 1
ATOM 862 C CA . ASP A 1 107 ? 6.083 -4.297 -16.395 1.00 96.69 107 ASP A CA 1
ATOM 863 C C . ASP A 1 107 ? 7.203 -3.955 -17.389 1.00 96.69 107 ASP A C 1
ATOM 865 O O . ASP A 1 107 ? 8.377 -4.003 -17.038 1.00 96.69 107 ASP A O 1
ATOM 869 N N . THR A 1 108 ? 6.856 -3.502 -18.598 1.00 97.06 108 THR A N 1
ATOM 870 C CA . THR A 1 108 ? 7.836 -3.084 -19.619 1.00 97.06 108 THR A CA 1
ATOM 871 C C . THR A 1 108 ? 8.696 -1.909 -19.148 1.00 97.06 108 THR A C 1
ATOM 873 O O . THR A 1 108 ? 9.888 -1.842 -19.439 1.00 97.06 108 THR A O 1
ATOM 876 N N . TRP A 1 109 ? 8.107 -0.965 -18.411 1.00 97.62 109 TRP A N 1
ATOM 877 C CA . TRP A 1 109 ? 8.836 0.168 -17.843 1.00 97.62 109 TRP A CA 1
ATOM 878 C C . TRP A 1 109 ? 9.844 -0.274 -16.776 1.00 97.62 109 TRP A C 1
ATOM 880 O O . TRP A 1 109 ? 11.002 0.150 -16.809 1.00 97.62 109 TRP A O 1
ATOM 890 N N . LEU A 1 110 ? 9.426 -1.169 -15.878 1.00 96.69 110 LEU A N 1
ATOM 891 C CA . LEU A 1 110 ? 10.261 -1.735 -14.814 1.00 96.69 110 LEU A CA 1
ATOM 892 C C . LEU A 1 110 ? 11.259 -2.790 -15.327 1.00 96.69 110 LEU A C 1
ATOM 894 O O . LEU A 1 110 ? 12.218 -3.111 -14.632 1.00 96.69 110 LEU A O 1
ATOM 898 N N . ASP A 1 111 ? 11.090 -3.279 -16.554 1.00 95.75 111 ASP A N 1
ATOM 899 C CA . ASP A 1 111 ? 12.052 -4.132 -17.264 1.00 95.75 111 ASP A CA 1
ATOM 900 C C . ASP A 1 111 ? 13.036 -3.336 -18.146 1.00 95.75 111 ASP A C 1
ATOM 902 O O . ASP A 1 111 ? 13.853 -3.923 -18.860 1.00 95.75 111 ASP A O 1
ATOM 906 N N . SER A 1 112 ? 12.992 -2.000 -18.105 1.00 97.50 112 SER A N 1
ATOM 907 C CA . SER A 1 112 ? 13.906 -1.156 -18.879 1.00 97.50 112 SER A CA 1
ATOM 908 C C . SER A 1 112 ? 15.379 -1.380 -18.511 1.00 97.50 112 SER A C 1
ATOM 910 O O . SER A 1 112 ? 15.730 -1.744 -17.386 1.00 97.50 112 SER A O 1
ATOM 912 N N . GLU A 1 113 ? 16.271 -1.121 -19.472 1.00 97.19 113 GLU A N 1
ATOM 913 C CA . GLU A 1 113 ? 17.712 -1.372 -19.331 1.00 97.19 113 GLU A CA 1
ATOM 914 C C . GLU A 1 113 ? 18.303 -0.714 -18.073 1.00 97.19 113 GLU A C 1
ATOM 916 O O . GLU A 1 113 ? 19.018 -1.373 -17.314 1.00 97.19 113 GLU A O 1
ATOM 921 N N . GLY A 1 114 ? 17.924 0.540 -17.797 1.00 96.75 114 GLY A N 1
ATOM 922 C CA . GLY A 1 114 ? 18.386 1.306 -16.636 1.00 96.75 114 GLY A CA 1
ATOM 923 C C . GLY A 1 114 ? 17.963 0.733 -15.279 1.00 96.75 114 GLY A C 1
ATOM 924 O O . GLY A 1 114 ? 18.625 1.001 -14.275 1.00 96.75 114 GLY A O 1
ATOM 925 N N . PHE A 1 115 ? 16.906 -0.081 -15.229 1.00 97.31 115 PHE A N 1
ATOM 926 C CA . PHE A 1 115 ? 16.405 -0.708 -14.002 1.00 97.31 115 PHE A CA 1
ATOM 927 C C . PHE A 1 115 ? 16.782 -2.195 -13.898 1.00 97.31 115 PHE A C 1
ATOM 929 O O . PHE A 1 115 ? 16.675 -2.804 -12.831 1.00 97.31 115 PHE A O 1
ATOM 936 N N . SER A 1 116 ? 17.283 -2.785 -14.985 1.00 95.44 116 SER A N 1
ATOM 937 C CA . SER A 1 116 ? 17.530 -4.225 -15.099 1.00 95.44 116 SER A CA 1
ATOM 938 C C . SER A 1 116 ? 18.441 -4.793 -14.004 1.00 95.44 116 SER A C 1
ATOM 940 O O . SER A 1 116 ? 18.204 -5.901 -13.517 1.00 95.44 116 SER A O 1
ATOM 942 N N . ASP A 1 117 ? 19.451 -4.042 -13.563 1.00 95.06 117 ASP A N 1
ATOM 943 C CA . ASP A 1 117 ? 20.356 -4.477 -12.498 1.00 95.06 117 ASP A CA 1
ATOM 944 C C . ASP A 1 117 ? 19.699 -4.493 -11.120 1.00 95.06 117 ASP A C 1
ATOM 946 O O . ASP A 1 117 ? 19.978 -5.402 -10.334 1.00 95.06 117 ASP A O 1
ATOM 950 N N . ILE A 1 118 ? 18.789 -3.553 -10.843 1.00 95.69 118 ILE A N 1
ATOM 951 C CA . ILE A 1 118 ? 17.966 -3.586 -9.630 1.00 95.69 118 ILE A CA 1
ATOM 952 C C . ILE A 1 118 ? 17.124 -4.860 -9.655 1.00 95.69 118 ILE A C 1
ATOM 954 O O . ILE A 1 118 ? 17.280 -5.694 -8.763 1.00 95.69 118 ILE A O 1
ATOM 958 N N . SER A 1 119 ? 16.322 -5.063 -10.706 1.00 94.38 119 SER A N 1
ATOM 959 C CA . SER A 1 119 ? 15.477 -6.255 -10.856 1.00 94.38 119 SER A CA 1
ATOM 960 C C . SER A 1 119 ? 16.282 -7.544 -10.686 1.00 94.38 119 SER A C 1
ATOM 962 O O . SER A 1 119 ? 15.958 -8.376 -9.840 1.00 94.38 119 SER A O 1
ATOM 964 N N . ARG A 1 120 ? 17.401 -7.690 -11.405 1.00 94.00 120 ARG A N 1
ATOM 965 C CA . ARG A 1 120 ? 18.272 -8.875 -11.335 1.00 94.00 120 ARG A CA 1
ATOM 966 C C . ARG A 1 120 ? 18.750 -9.170 -9.914 1.00 94.00 120 ARG A C 1
ATOM 968 O O . ARG A 1 120 ? 18.826 -10.333 -9.525 1.00 94.00 120 ARG A O 1
ATOM 975 N N . GLN A 1 121 ? 19.106 -8.143 -9.145 1.00 91.94 121 GLN A N 1
ATOM 976 C CA . GLN A 1 121 ? 19.552 -8.330 -7.766 1.00 91.94 121 GLN A CA 1
ATOM 977 C C . GLN A 1 121 ? 18.399 -8.679 -6.830 1.00 91.94 121 GLN A C 1
ATOM 979 O O . GLN A 1 121 ? 18.604 -9.519 -5.959 1.00 91.94 121 GLN A O 1
ATOM 984 N N . LEU A 1 122 ? 17.204 -8.116 -7.023 1.00 92.94 122 LEU A N 1
ATOM 985 C CA . LEU A 1 122 ? 16.025 -8.525 -6.255 1.00 92.94 122 LEU A CA 1
ATOM 986 C C . LEU A 1 122 ? 15.762 -10.025 -6.443 1.00 92.94 122 LEU A C 1
ATOM 988 O O . LEU A 1 122 ? 15.756 -10.761 -5.460 1.00 92.94 122 LEU A O 1
ATOM 992 N N . TYR A 1 123 ? 15.700 -10.495 -7.694 1.00 92.62 123 TYR A N 1
ATOM 993 C CA . TYR A 1 123 ? 15.497 -11.917 -8.007 1.00 92.62 123 TYR A CA 1
ATOM 994 C C . TYR A 1 123 ? 16.624 -12.829 -7.499 1.00 92.62 123 TYR A C 1
ATOM 996 O O . TYR A 1 123 ? 16.403 -13.989 -7.170 1.00 92.62 123 TYR A O 1
ATOM 1004 N N . LYS A 1 124 ? 17.860 -12.324 -7.447 1.00 91.25 124 LYS A N 1
ATOM 1005 C CA . LYS A 1 124 ? 19.018 -13.106 -6.997 1.00 91.25 124 LYS A CA 1
ATOM 1006 C C . LYS A 1 124 ? 19.101 -13.238 -5.475 1.00 91.25 124 LYS A C 1
ATO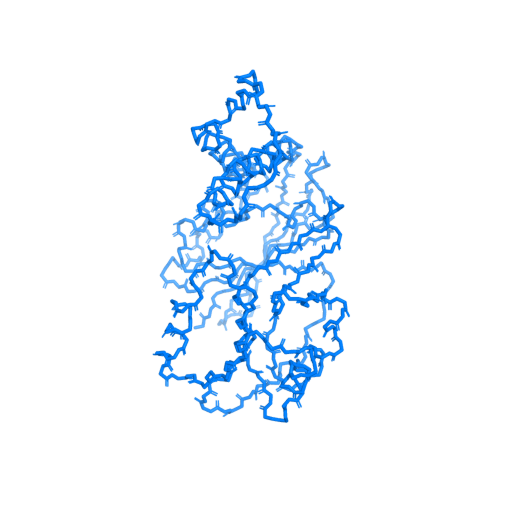M 1008 O O . LYS A 1 124 ? 19.636 -14.232 -4.993 1.00 91.25 124 LYS A O 1
ATOM 1013 N N . GLN A 1 125 ? 18.708 -12.202 -4.737 1.00 88.00 125 GLN A N 1
ATOM 1014 C CA . GLN A 1 125 ? 18.945 -12.119 -3.290 1.00 88.00 125 GLN A CA 1
ATOM 1015 C C . GLN A 1 125 ? 17.729 -12.528 -2.462 1.00 88.00 125 GLN A C 1
ATOM 1017 O O . GLN A 1 125 ? 17.895 -12.905 -1.304 1.00 88.00 125 GLN A O 1
ATOM 1022 N N . LEU A 1 126 ? 16.525 -12.409 -3.019 1.00 90.62 126 LEU A N 1
ATOM 1023 C CA . LEU A 1 126 ? 15.288 -12.655 -2.293 1.00 90.62 126 LEU A CA 1
ATOM 1024 C C . LEU A 1 126 ? 14.773 -14.064 -2.566 1.00 90.62 126 LEU A C 1
ATOM 1026 O O . LEU A 1 126 ? 14.802 -14.548 -3.697 1.00 90.62 126 LEU A O 1
ATOM 1030 N N . ASP A 1 127 ? 14.256 -14.687 -1.513 1.00 90.62 127 ASP A N 1
ATOM 1031 C CA . ASP A 1 127 ? 13.594 -15.986 -1.557 1.00 90.62 127 ASP A CA 1
ATOM 1032 C C . ASP A 1 127 ? 12.075 -15.787 -1.640 1.00 90.62 127 ASP A C 1
ATOM 1034 O O . ASP A 1 127 ? 11.489 -15.100 -0.802 1.00 90.62 127 ASP A O 1
ATOM 1038 N N . SER A 1 128 ? 11.439 -16.391 -2.646 1.00 91.88 128 SER A N 1
ATOM 1039 C CA . SER A 1 128 ? 9.990 -16.320 -2.868 1.00 91.88 128 SER A CA 1
ATOM 1040 C C . SER A 1 128 ? 9.172 -16.973 -1.755 1.00 91.88 128 SER A C 1
ATOM 1042 O O . SER A 1 128 ? 7.986 -16.686 -1.625 1.00 91.88 128 SER A O 1
ATOM 1044 N N . ALA A 1 129 ? 9.789 -17.838 -0.944 1.00 92.19 129 ALA A N 1
ATOM 1045 C CA . ALA A 1 129 ? 9.159 -18.470 0.211 1.00 92.19 129 ALA A CA 1
ATOM 1046 C C . ALA A 1 129 ? 9.228 -17.622 1.496 1.00 92.19 129 ALA A C 1
ATOM 1048 O O . ALA A 1 129 ? 8.753 -18.066 2.542 1.00 92.19 129 ALA A O 1
ATOM 1049 N N . GLN A 1 130 ? 9.822 -16.425 1.450 1.00 91.50 130 GLN A N 1
ATOM 1050 C CA . GLN A 1 130 ? 9.959 -15.541 2.607 1.00 91.50 130 GLN A CA 1
ATOM 1051 C C . GLN A 1 130 ? 9.107 -14.280 2.474 1.00 91.50 130 GLN A C 1
ATOM 1053 O O . GLN A 1 130 ? 8.923 -13.745 1.385 1.00 91.50 130 GLN A O 1
ATOM 1058 N N . GLU A 1 131 ? 8.646 -13.767 3.614 1.00 94.06 131 GLU A N 1
ATOM 1059 C CA . GLU A 1 131 ? 7.989 -12.461 3.695 1.00 94.06 131 GLU A CA 1
ATOM 1060 C C . GLU A 1 131 ? 8.958 -11.349 3.284 1.00 94.06 131 GLU A C 1
ATOM 1062 O O . GLU A 1 131 ? 10.063 -11.228 3.834 1.00 94.06 131 GLU A O 1
ATOM 1067 N N . ILE A 1 132 ? 8.534 -10.512 2.339 1.00 93.81 132 ILE A N 1
ATOM 1068 C CA . ILE A 1 132 ? 9.325 -9.391 1.826 1.00 93.81 132 ILE A CA 1
ATOM 1069 C C . ILE A 1 132 ? 8.497 -8.118 1.951 1.00 93.81 132 ILE A C 1
ATOM 1071 O O . ILE A 1 132 ? 7.379 -8.033 1.466 1.00 93.81 132 ILE A O 1
ATOM 1075 N N . ARG A 1 133 ? 9.062 -7.084 2.564 1.00 94.31 133 ARG A N 1
ATOM 1076 C CA . ARG A 1 133 ? 8.478 -5.743 2.566 1.00 94.31 133 ARG A CA 1
ATOM 1077 C C . ARG A 1 133 ? 9.186 -4.898 1.525 1.00 94.31 133 ARG A C 1
ATOM 1079 O O . ARG A 1 133 ? 10.397 -4.705 1.622 1.00 94.31 133 ARG A O 1
ATOM 1086 N N . VAL A 1 134 ? 8.445 -4.391 0.549 1.00 95.88 134 VAL A N 1
ATOM 1087 C CA . VAL A 1 134 ? 8.947 -3.496 -0.495 1.00 95.88 134 VAL A CA 1
ATOM 1088 C C . VAL A 1 134 ? 8.400 -2.098 -0.244 1.00 95.88 134 VAL A C 1
ATOM 1090 O O . VAL A 1 134 ? 7.212 -1.844 -0.407 1.00 95.88 134 VAL A O 1
ATOM 1093 N N . ILE A 1 135 ? 9.268 -1.171 0.147 1.00 95.69 135 ILE A N 1
ATOM 1094 C CA . ILE A 1 135 ? 8.910 0.231 0.362 1.00 95.69 135 ILE A CA 1
ATOM 1095 C C . ILE A 1 135 ? 9.309 1.031 -0.870 1.00 95.69 135 ILE A C 1
ATOM 1097 O O . ILE A 1 135 ? 10.494 1.131 -1.182 1.00 95.69 135 ILE A O 1
ATOM 1101 N N . ILE A 1 136 ? 8.340 1.645 -1.536 1.00 97.06 136 ILE A N 1
ATOM 1102 C CA . ILE A 1 136 ? 8.572 2.550 -2.660 1.00 97.06 136 ILE A CA 1
ATOM 1103 C C . ILE A 1 136 ? 8.576 3.980 -2.130 1.00 97.06 136 ILE A C 1
ATOM 1105 O O . ILE A 1 136 ? 7.574 4.454 -1.588 1.00 97.06 136 ILE A O 1
ATOM 1109 N N . GLN A 1 137 ? 9.707 4.670 -2.279 1.00 96.88 137 GLN A N 1
ATOM 1110 C CA . GLN A 1 137 ? 9.851 6.057 -1.853 1.00 96.88 137 GLN A CA 1
ATOM 1111 C C . GLN A 1 137 ? 9.749 7.016 -3.032 1.00 96.88 137 GLN A C 1
ATOM 1113 O O . GLN A 1 137 ? 10.525 6.924 -3.984 1.00 96.88 137 GLN A O 1
ATOM 1118 N N . THR A 1 138 ? 8.811 7.956 -2.953 1.00 96.19 138 THR A N 1
ATOM 1119 C CA . THR A 1 138 ? 8.608 8.993 -3.973 1.00 96.19 138 THR A CA 1
ATOM 1120 C C . THR A 1 138 ? 7.829 10.179 -3.404 1.00 96.19 138 THR A C 1
ATOM 1122 O O . THR A 1 138 ? 6.968 10.010 -2.536 1.00 96.19 138 THR A O 1
ATOM 1125 N N . GLU A 1 139 ? 8.102 11.385 -3.906 1.00 93.94 139 GLU A N 1
ATOM 1126 C CA . GLU A 1 139 ? 7.260 12.571 -3.665 1.00 93.94 139 GLU A CA 1
ATOM 1127 C C . GLU A 1 139 ? 6.232 12.819 -4.772 1.00 93.94 139 GLU A C 1
ATOM 1129 O O . GLU A 1 139 ? 5.353 13.663 -4.608 1.00 93.94 139 GLU A O 1
ATOM 1134 N N . ASP A 1 140 ? 6.311 12.094 -5.888 1.00 94.75 140 ASP A N 1
ATOM 1135 C CA . ASP A 1 140 ? 5.381 12.287 -6.992 1.00 94.75 140 ASP A CA 1
ATOM 1136 C C . ASP A 1 140 ? 4.032 11.606 -6.720 1.00 94.75 140 ASP A C 1
ATOM 1138 O O . ASP A 1 140 ? 3.941 10.405 -6.446 1.00 94.75 140 ASP A O 1
ATOM 1142 N N . ASN A 1 141 ? 2.958 12.387 -6.822 1.00 91.31 141 ASN A N 1
ATOM 1143 C CA . ASN A 1 141 ? 1.606 11.919 -6.534 1.00 91.31 141 ASN A CA 1
ATOM 1144 C 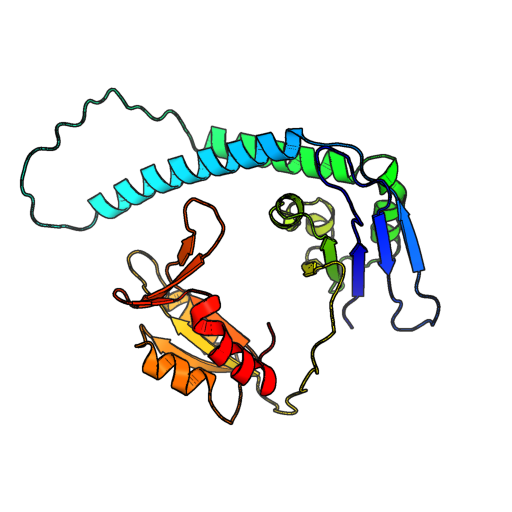C . ASN A 1 141 ? 1.074 10.934 -7.582 1.00 91.31 141 ASN A C 1
ATOM 1146 O O . ASN A 1 141 ? 0.199 10.136 -7.251 1.00 91.31 141 ASN A O 1
ATOM 1150 N N . GLN A 1 142 ? 1.551 10.984 -8.829 1.00 92.62 142 GLN A N 1
ATOM 1151 C CA . GLN A 1 142 ? 1.107 10.056 -9.872 1.00 92.62 142 GLN A CA 1
ATOM 1152 C C . GLN A 1 142 ? 1.744 8.685 -9.657 1.00 92.62 142 GLN A C 1
ATOM 1154 O O . GLN A 1 142 ? 1.041 7.678 -9.658 1.00 92.62 142 GLN A O 1
ATOM 1159 N N . LEU A 1 143 ? 3.040 8.650 -9.347 1.00 95.62 143 LEU A N 1
ATOM 1160 C CA . LEU A 1 143 ? 3.759 7.435 -8.977 1.00 95.62 143 LEU A CA 1
ATOM 1161 C C . LEU A 1 143 ? 3.154 6.773 -7.736 1.00 95.62 143 LEU A C 1
ATOM 1163 O O . LEU A 1 143 ? 3.015 5.557 -7.718 1.00 95.62 143 LEU A O 1
ATOM 1167 N N . ARG A 1 144 ? 2.714 7.536 -6.726 1.00 94.12 144 ARG A N 1
ATOM 1168 C CA . ARG A 1 144 ? 2.000 6.973 -5.557 1.00 94.12 144 ARG A CA 1
ATOM 1169 C C . ARG A 1 144 ? 0.687 6.272 -5.920 1.00 94.12 144 ARG A C 1
ATOM 1171 O O . ARG A 1 144 ? 0.271 5.378 -5.196 1.00 94.12 144 ARG A O 1
ATOM 1178 N N . LYS A 1 145 ? 0.031 6.684 -7.007 1.00 92.25 145 LYS A N 1
ATOM 1179 C CA . LYS A 1 145 ? -1.255 6.130 -7.459 1.00 92.25 145 LYS A CA 1
ATOM 1180 C C . LYS A 1 145 ? -1.105 4.937 -8.401 1.00 92.25 145 LYS A C 1
ATOM 1182 O O . LYS A 1 145 ? -2.107 4.307 -8.723 1.00 92.25 145 LYS A O 1
ATOM 1187 N N . LEU A 1 146 ? 0.111 4.622 -8.852 1.00 94.62 146 LEU A N 1
ATOM 1188 C CA . LEU A 1 146 ? 0.317 3.457 -9.704 1.00 94.62 146 LEU A CA 1
ATOM 1189 C C . LEU A 1 146 ? -0.045 2.167 -8.955 1.00 94.62 146 LEU A C 1
ATOM 1191 O O . LEU A 1 146 ? 0.249 2.040 -7.763 1.00 94.62 146 LEU A O 1
ATOM 1195 N N . PRO A 1 147 ? -0.637 1.180 -9.648 1.00 94.25 147 PRO A N 1
ATOM 1196 C CA . PRO A 1 147 ? -0.987 -0.101 -9.054 1.00 94.25 147 PRO A CA 1
ATOM 1197 C C . PRO A 1 147 ? 0.271 -0.971 -8.908 1.00 94.25 147 PRO A C 1
ATOM 1199 O O . PRO A 1 147 ? 0.427 -1.972 -9.598 1.00 94.25 147 PRO A O 1
ATOM 1202 N N . TRP A 1 148 ? 1.199 -0.593 -8.024 1.00 95.25 148 TRP A N 1
ATOM 1203 C CA . TRP A 1 148 ? 2.521 -1.223 -7.894 1.00 95.25 148 TRP A CA 1
ATOM 1204 C C . TRP A 1 148 ? 2.478 -2.732 -7.669 1.00 95.25 148 TRP A C 1
ATOM 1206 O O . TRP A 1 148 ? 3.347 -3.438 -8.165 1.00 95.25 148 TRP A O 1
ATOM 1216 N N . TYR A 1 149 ? 1.445 -3.232 -6.992 1.00 92.44 149 TYR A N 1
ATOM 1217 C CA . TYR A 1 149 ? 1.230 -4.666 -6.784 1.00 92.44 149 TYR A CA 1
ATOM 1218 C C . TYR A 1 149 ? 1.057 -5.449 -8.101 1.00 92.44 149 TYR A C 1
ATOM 1220 O O . TYR A 1 149 ? 1.270 -6.654 -8.150 1.00 92.44 149 TYR A O 1
ATOM 1228 N N . THR A 1 150 ? 0.706 -4.774 -9.202 1.00 91.88 150 THR A N 1
ATOM 1229 C CA . THR A 1 150 ? 0.604 -5.406 -10.526 1.00 91.88 150 THR A CA 1
ATOM 1230 C C . THR A 1 150 ? 1.961 -5.700 -11.158 1.00 91.88 150 THR A C 1
ATOM 1232 O O . THR A 1 150 ? 2.004 -6.506 -12.088 1.00 91.88 150 THR A O 1
ATOM 1235 N N . TRP A 1 151 ? 3.053 -5.110 -10.649 1.00 94.62 151 TRP A N 1
ATOM 1236 C CA . TRP A 1 151 ? 4.416 -5.395 -11.095 1.00 94.62 151 TRP A CA 1
ATOM 1237 C C . TRP A 1 151 ? 4.717 -6.894 -10.988 1.00 94.62 151 TRP A C 1
ATOM 1239 O O . TRP A 1 151 ? 4.467 -7.520 -9.956 1.00 94.62 151 TRP A O 1
ATOM 1249 N N . ARG A 1 152 ? 5.301 -7.467 -12.047 1.00 95.31 152 ARG A N 1
ATOM 1250 C CA . ARG A 1 152 ? 5.673 -8.886 -12.157 1.00 95.31 152 ARG A CA 1
ATOM 1251 C C . ARG A 1 152 ? 6.384 -9.443 -10.928 1.00 95.31 152 ARG A C 1
ATOM 1253 O O . ARG A 1 152 ? 6.108 -10.579 -10.559 1.00 95.31 152 ARG A O 1
ATOM 1260 N N . PHE A 1 153 ? 7.215 -8.647 -10.259 1.00 95.31 153 PHE A N 1
ATOM 1261 C CA . PHE A 1 153 ? 7.893 -9.063 -9.034 1.00 95.31 153 PHE A CA 1
ATOM 1262 C C . PHE A 1 153 ? 6.926 -9.607 -7.966 1.00 95.31 153 PHE A C 1
ATOM 1264 O O . PHE A 1 153 ? 7.181 -10.673 -7.420 1.00 95.31 153 PHE A O 1
ATOM 1271 N N . PHE A 1 154 ? 5.789 -8.952 -7.710 1.00 95.19 154 PHE A N 1
ATOM 1272 C CA . PHE A 1 154 ? 4.826 -9.407 -6.692 1.00 95.19 154 PHE A CA 1
ATOM 1273 C C . PHE A 1 154 ? 4.055 -10.666 -7.107 1.00 95.19 154 PHE A C 1
ATOM 1275 O O . PHE A 1 154 ? 3.543 -11.388 -6.257 1.00 95.19 154 PHE A O 1
ATOM 1282 N N . ARG A 1 155 ? 4.009 -10.977 -8.408 1.00 93.31 155 ARG A N 1
ATOM 1283 C CA . ARG A 1 155 ? 3.452 -12.244 -8.907 1.00 93.31 155 ARG A CA 1
ATOM 1284 C C . ARG A 1 155 ? 4.413 -13.407 -8.657 1.00 93.31 155 ARG A C 1
ATOM 1286 O O . ARG A 1 155 ? 3.976 -14.495 -8.297 1.00 93.31 155 ARG A O 1
ATOM 1293 N N . ASP A 1 156 ? 5.710 -13.156 -8.821 1.00 95.00 156 ASP A N 1
ATOM 1294 C CA . ASP A 1 156 ? 6.767 -14.151 -8.606 1.00 95.00 156 ASP A CA 1
ATOM 1295 C C . ASP A 1 156 ? 7.103 -14.330 -7.109 1.00 95.00 156 ASP A C 1
ATOM 1297 O O . ASP A 1 156 ? 7.563 -15.393 -6.690 1.00 95.00 156 ASP A O 1
ATOM 1301 N N . TYR A 1 157 ? 6.841 -13.302 -6.296 1.00 95.81 157 TYR A N 1
ATOM 1302 C CA . TYR A 1 157 ? 7.053 -13.266 -4.849 1.00 95.81 157 TYR A CA 1
ATOM 1303 C C . TYR A 1 157 ? 5.722 -13.018 -4.121 1.00 95.81 157 TYR A C 1
ATOM 1305 O O . TYR A 1 157 ? 5.464 -11.901 -3.678 1.00 95.81 157 TYR A O 1
ATOM 1313 N N . PRO A 1 158 ? 4.871 -14.045 -3.951 1.00 93.81 158 PRO A N 1
ATOM 1314 C CA . PRO A 1 158 ? 3.511 -13.877 -3.426 1.00 93.81 158 PRO A CA 1
ATOM 1315 C C . PRO A 1 158 ? 3.446 -13.475 -1.944 1.00 93.81 158 PRO A C 1
ATOM 1317 O O . PRO A 1 158 ? 2.394 -13.064 -1.472 1.00 93.81 158 PRO A O 1
ATOM 1320 N N . LEU A 1 159 ? 4.553 -13.611 -1.203 1.00 94.75 159 LEU A N 1
ATOM 1321 C CA . LEU A 1 159 ? 4.693 -13.135 0.180 1.00 94.75 159 LEU A CA 1
ATOM 1322 C C . LEU A 1 159 ? 5.338 -11.739 0.259 1.00 94.75 159 LEU A C 1
ATOM 1324 O O . LEU A 1 159 ? 5.709 -11.285 1.346 1.00 94.75 159 LEU A O 1
ATOM 1328 N N . ALA A 1 160 ? 5.541 -11.082 -0.887 1.00 95.19 160 ALA A N 1
ATOM 1329 C CA . ALA A 1 160 ? 6.006 -9.709 -0.939 1.00 95.19 160 ALA A CA 1
ATOM 1330 C C . ALA A 1 160 ? 4.827 -8.737 -0.861 1.00 95.19 160 ALA A C 1
ATOM 1332 O O . ALA A 1 160 ? 3.872 -8.840 -1.626 1.00 95.19 160 ALA A O 1
ATOM 1333 N N . GLU A 1 161 ? 4.946 -7.748 0.016 1.00 94.81 161 GLU A N 1
ATOM 1334 C CA . GLU A 1 161 ? 3.962 -6.685 0.191 1.00 94.81 161 GLU A CA 1
ATOM 1335 C C . GLU A 1 161 ? 4.574 -5.329 -0.136 1.00 94.81 161 GLU A C 1
ATOM 1337 O O . GLU A 1 161 ? 5.736 -5.054 0.187 1.00 94.81 161 GLU A O 1
ATOM 1342 N N . VAL A 1 162 ? 3.782 -4.473 -0.780 1.00 95.31 162 VAL A N 1
ATOM 1343 C CA . VAL A 1 162 ? 4.200 -3.127 -1.176 1.00 95.31 162 VAL A CA 1
ATOM 1344 C C . VAL A 1 162 ? 3.695 -2.082 -0.191 1.00 95.31 162 VAL A C 1
ATOM 1346 O O . VAL A 1 162 ? 2.567 -2.128 0.290 1.00 95.31 162 VAL A O 1
ATOM 1349 N N . SER A 1 163 ? 4.529 -1.095 0.106 1.00 94.12 163 SER A N 1
ATOM 1350 C CA . SER A 1 163 ? 4.157 0.076 0.896 1.00 94.12 163 SER A CA 1
ATOM 1351 C C . SER A 1 163 ? 4.760 1.333 0.286 1.00 94.12 163 SER A C 1
ATOM 1353 O O . SER A 1 163 ? 5.781 1.281 -0.400 1.00 94.12 163 SER A O 1
ATOM 1355 N N . LEU A 1 164 ? 4.135 2.478 0.541 1.00 94.69 164 LEU A N 1
ATOM 1356 C CA . LEU A 1 164 ? 4.596 3.774 0.052 1.00 94.69 164 LEU A CA 1
ATOM 1357 C C . LEU A 1 164 ? 5.208 4.577 1.194 1.00 94.69 164 LEU A C 1
ATOM 1359 O O . LEU A 1 164 ? 4.745 4.519 2.331 1.00 94.69 164 LEU A O 1
ATOM 1363 N N . SER A 1 165 ? 6.235 5.359 0.885 1.00 93.19 165 SER A N 1
ATOM 1364 C CA . SER A 1 165 ? 6.859 6.270 1.841 1.00 93.19 165 SER A CA 1
ATOM 1365 C C . SER A 1 165 ? 7.258 7.576 1.144 1.00 93.19 165 SER A C 1
ATOM 1367 O O . SER A 1 165 ? 7.614 7.561 -0.039 1.00 93.19 165 SER A O 1
ATOM 1369 N N . PRO A 1 166 ? 7.185 8.733 1.820 1.00 92.31 166 PRO A N 1
ATOM 1370 C CA . PRO A 1 166 ? 7.843 9.936 1.324 1.00 92.31 166 PRO A CA 1
ATOM 1371 C C . PRO A 1 166 ? 9.369 9.745 1.289 1.00 92.31 166 PRO A C 1
ATOM 1373 O O . PRO A 1 166 ? 9.928 8.850 1.928 1.00 92.31 166 PRO A O 1
ATOM 1376 N N . LEU A 1 167 ? 10.070 10.605 0.552 1.00 90.56 167 LEU A N 1
ATOM 1377 C CA . LEU A 1 167 ? 11.536 10.616 0.553 1.00 90.56 167 LEU A CA 1
ATOM 1378 C C . LEU A 1 167 ? 12.072 11.046 1.922 1.00 90.56 167 LEU A C 1
ATOM 1380 O O . LEU A 1 167 ? 13.077 10.513 2.388 1.00 90.56 167 LEU A O 1
ATOM 1384 N N . ASN A 1 168 ? 11.380 11.988 2.567 1.00 87.00 168 ASN A N 1
ATOM 1385 C CA . ASN A 1 168 ? 11.686 12.435 3.919 1.00 87.00 168 ASN A CA 1
ATOM 1386 C C . ASN A 1 168 ? 10.683 11.825 4.896 1.00 87.00 168 ASN A C 1
ATOM 1388 O O . ASN A 1 168 ? 9.511 12.200 4.895 1.00 87.00 168 ASN A O 1
ATOM 1392 N N . PHE A 1 169 ? 11.146 10.915 5.748 1.00 82.81 169 PHE A N 1
ATOM 1393 C CA . PHE A 1 169 ? 10.337 10.343 6.816 1.00 82.81 169 PHE A CA 1
ATOM 1394 C C . PHE A 1 169 ? 11.116 10.345 8.128 1.00 82.81 169 PHE A C 1
ATOM 1396 O O . PHE A 1 169 ? 12.333 10.161 8.149 1.00 82.81 169 PHE A O 1
ATOM 1403 N N . GLU A 1 170 ? 10.392 10.515 9.227 1.00 75.38 170 GLU A N 1
ATOM 1404 C CA . GLU A 1 170 ? 10.908 10.248 10.561 1.00 75.38 170 GLU A CA 1
ATOM 1405 C C . GLU A 1 170 ? 10.220 8.986 11.075 1.00 75.38 170 GLU A C 1
ATOM 1407 O O . GLU A 1 170 ? 8.986 8.934 11.093 1.00 75.38 170 GLU A O 1
ATOM 1412 N N . PRO A 1 171 ? 10.971 7.940 11.458 1.00 68.62 171 PRO A N 1
ATOM 1413 C CA . PRO A 1 171 ? 10.358 6.770 12.056 1.00 68.62 171 PRO A CA 1
ATOM 1414 C C . PRO A 1 171 ? 9.675 7.186 13.361 1.00 68.62 171 PRO A C 1
ATOM 1416 O O . PRO A 1 171 ? 10.307 7.732 14.269 1.00 68.62 171 PRO A O 1
ATOM 1419 N N . GLY A 1 172 ? 8.371 6.923 13.453 1.00 65.69 172 GLY A N 1
ATOM 1420 C CA . GLY A 1 172 ? 7.631 7.092 14.696 1.00 65.69 172 GLY A CA 1
ATOM 1421 C C . GLY A 1 172 ? 8.235 6.232 15.809 1.00 65.69 172 GLY A C 1
ATOM 1422 O O . GLY A 1 172 ? 8.847 5.190 15.560 1.00 65.69 172 GLY A O 1
ATOM 1423 N N . LYS A 1 173 ? 8.062 6.656 17.065 1.00 63.09 173 LYS A N 1
ATOM 1424 C CA . LYS A 1 173 ? 8.412 5.809 18.209 1.00 63.09 173 LYS A CA 1
ATOM 1425 C C . LYS A 1 173 ? 7.492 4.592 18.193 1.00 63.09 173 LYS A C 1
ATOM 1427 O O . LYS A 1 173 ? 6.309 4.720 18.485 1.00 63.09 173 LYS A O 1
ATOM 1432 N N . VAL A 1 174 ? 8.038 3.423 17.872 1.00 62.00 174 VAL A N 1
ATOM 1433 C CA . VAL A 1 174 ? 7.307 2.161 18.000 1.00 62.00 174 VAL A CA 1
ATOM 1434 C C . VAL A 1 174 ? 7.126 1.889 19.490 1.00 62.00 174 VAL A C 1
ATOM 1436 O O . VAL A 1 174 ? 8.061 1.470 20.174 1.00 62.00 174 VAL A O 1
ATOM 1439 N N . VAL A 1 175 ? 5.931 2.162 20.010 1.00 63.81 175 VAL A N 1
ATOM 1440 C CA . VAL A 1 175 ? 5.531 1.665 21.326 1.00 63.81 175 VAL A CA 1
ATOM 1441 C C . VAL A 1 175 ? 5.240 0.184 21.134 1.00 63.81 175 VAL A C 1
ATOM 1443 O O . VAL A 1 175 ? 4.208 -0.189 20.588 1.00 63.81 175 VAL A O 1
ATOM 1446 N N . GLN A 1 176 ? 6.189 -0.674 21.510 1.00 57.69 176 GLN A N 1
ATOM 1447 C CA . GLN A 1 176 ? 5.912 -2.103 21.544 1.00 57.69 176 GLN A CA 1
ATOM 1448 C C . GLN A 1 176 ? 4.968 -2.379 22.709 1.00 57.69 176 GLN A C 1
ATOM 1450 O O . GLN A 1 176 ? 5.388 -2.403 23.867 1.00 57.69 176 GLN A O 1
ATOM 1455 N N . ASN A 1 177 ? 3.692 -2.590 22.394 1.00 58.12 177 ASN A N 1
ATOM 1456 C CA . ASN A 1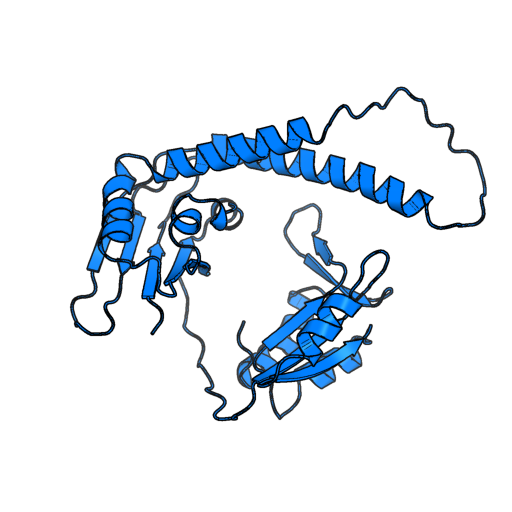 177 ? 2.768 -3.193 23.334 1.00 58.12 177 ASN A CA 1
ATOM 1457 C C . ASN A 1 177 ? 3.256 -4.618 23.610 1.00 58.12 177 ASN A C 1
ATOM 1459 O O . ASN A 1 177 ? 3.202 -5.498 22.758 1.00 58.12 177 ASN A O 1
ATOM 1463 N N . SER A 1 178 ? 3.757 -4.849 24.822 1.00 57.81 178 SER A N 1
ATOM 1464 C CA . SER A 1 178 ? 4.159 -6.170 25.321 1.00 57.81 178 SER A CA 1
ATOM 1465 C C . SER A 1 178 ? 2.960 -7.065 25.672 1.00 57.81 178 SER A C 1
ATOM 1467 O O . SER A 1 178 ? 3.123 -8.123 26.287 1.00 57.81 178 SER A O 1
ATOM 1469 N N . ALA A 1 179 ? 1.746 -6.634 25.312 1.00 61.59 179 ALA A N 1
ATOM 1470 C CA . ALA A 1 179 ? 0.525 -7.394 25.494 1.00 61.59 179 ALA A CA 1
ATOM 1471 C C . ALA A 1 179 ? 0.567 -8.671 24.641 1.00 61.59 179 ALA A C 1
ATOM 1473 O O . ALA A 1 179 ? 1.013 -8.668 23.498 1.00 61.59 179 ALA A O 1
ATOM 1474 N N . LYS A 1 180 ? 0.094 -9.786 25.208 1.00 69.31 180 LYS A N 1
ATOM 1475 C CA . LYS A 1 180 ? 0.077 -11.090 24.524 1.00 69.31 180 LYS A CA 1
ATOM 1476 C C . LYS A 1 180 ? -0.988 -11.204 23.424 1.00 69.31 180 LYS A C 1
ATOM 1478 O O . LYS A 1 180 ? -0.960 -12.187 22.697 1.00 69.31 180 LYS A O 1
ATOM 1483 N N . GLN A 1 181 ? -1.932 -10.266 23.345 1.00 85.38 181 GLN A N 1
ATOM 1484 C CA . GLN A 1 181 ? -3.103 -10.337 22.470 1.00 85.38 181 GLN A CA 1
ATOM 1485 C C . GLN A 1 181 ? -3.255 -9.022 21.703 1.00 85.38 181 GLN A C 1
ATOM 1487 O O . GLN A 1 181 ? -3.259 -7.958 22.321 1.00 85.38 181 GLN A O 1
ATOM 1492 N N . VAL A 1 182 ? -3.388 -9.114 20.378 1.00 90.88 182 VAL A N 1
ATOM 1493 C CA . VAL A 1 182 ? -3.536 -7.964 19.473 1.00 90.88 182 VAL A CA 1
ATOM 1494 C C . VAL A 1 182 ? -4.902 -7.317 19.686 1.00 90.88 182 VAL A C 1
ATOM 1496 O O . VAL A 1 182 ? -5.918 -8.001 19.622 1.00 90.88 182 VAL A O 1
ATOM 1499 N N . ARG A 1 183 ? -4.972 -6.007 19.908 1.00 94.00 183 ARG A N 1
ATOM 1500 C CA . ARG A 1 183 ? -6.236 -5.269 20.032 1.00 94.00 183 ARG A CA 1
ATOM 1501 C C . ARG A 1 183 ? -6.622 -4.609 18.715 1.00 94.00 183 ARG A C 1
ATOM 1503 O O . ARG A 1 183 ? -5.879 -3.787 18.180 1.00 94.00 183 ARG A O 1
ATOM 1510 N N . ILE A 1 184 ? -7.822 -4.920 18.234 1.00 95.56 184 ILE A N 1
ATOM 1511 C CA . ILE A 1 184 ? -8.368 -4.408 16.975 1.00 95.56 184 ILE A CA 1
ATOM 1512 C C . ILE A 1 184 ? -9.592 -3.544 17.277 1.00 95.56 184 ILE A C 1
ATOM 1514 O O . ILE A 1 184 ? -10.561 -4.027 17.863 1.00 95.56 184 ILE A O 1
ATOM 1518 N N . LEU A 1 185 ? -9.576 -2.283 16.845 1.00 96.81 185 LEU A N 1
ATOM 1519 C CA . LEU A 1 185 ? -10.781 -1.457 16.784 1.00 96.81 185 LEU A CA 1
ATOM 1520 C C . LEU A 1 185 ? -11.393 -1.594 15.391 1.00 96.81 185 LEU A C 1
ATOM 1522 O O . LEU A 1 185 ? -10.825 -1.095 14.423 1.00 96.81 185 LEU A O 1
ATOM 1526 N N . ALA A 1 186 ? -12.539 -2.262 15.283 1.00 97.25 186 ALA A N 1
ATOM 1527 C CA . ALA A 1 186 ? -13.225 -2.493 14.017 1.00 97.25 186 ALA A CA 1
ATOM 1528 C C . ALA A 1 186 ? -14.434 -1.564 13.874 1.00 97.25 186 ALA A C 1
ATOM 1530 O O . ALA A 1 186 ? -15.424 -1.699 14.591 1.00 97.25 186 ALA A O 1
ATOM 1531 N N . ILE A 1 187 ? -14.360 -0.622 12.939 1.00 96.62 187 ILE A N 1
ATOM 1532 C CA . ILE A 1 187 ? -15.446 0.290 12.584 1.00 96.62 187 ILE A CA 1
ATOM 1533 C C . ILE A 1 187 ? -16.219 -0.328 11.421 1.00 96.62 187 ILE A C 1
ATOM 1535 O O . ILE A 1 187 ? -15.697 -0.437 10.313 1.00 96.62 187 ILE A O 1
ATOM 1539 N N . LEU A 1 188 ? -17.462 -0.719 11.672 1.00 96.56 188 LEU A N 1
ATOM 1540 C CA . LEU A 1 188 ? -18.390 -1.166 10.641 1.00 96.56 188 LEU A CA 1
ATOM 1541 C C . LEU A 1 188 ? -19.299 0.017 10.305 1.00 96.56 188 LEU A C 1
ATOM 1543 O O . LEU A 1 188 ? -20.180 0.359 11.089 1.00 96.56 188 LEU A O 1
ATOM 1547 N N . GLY A 1 189 ? -18.980 0.704 9.213 1.00 94.88 189 GLY A N 1
ATOM 1548 C CA . GLY A 1 189 ? -19.620 1.935 8.768 1.00 94.88 189 GLY A CA 1
ATOM 1549 C C . GLY A 1 189 ? -20.930 1.709 8.020 1.00 94.88 189 GLY A C 1
ATOM 1550 O O . GLY A 1 189 ? -21.598 0.696 8.211 1.00 94.88 189 GLY A O 1
ATOM 1551 N N . ASP A 1 190 ? -21.287 2.660 7.152 1.00 92.88 190 ASP A N 1
ATOM 1552 C CA . ASP A 1 190 ? -22.458 2.517 6.281 1.00 92.88 190 ASP A CA 1
ATOM 1553 C C . ASP A 1 190 ? -22.344 1.248 5.425 1.00 92.88 190 ASP A C 1
ATOM 1555 O O . ASP A 1 190 ? -21.415 1.094 4.624 1.00 92.88 190 ASP A O 1
ATOM 1559 N N . SER A 1 191 ? -23.307 0.352 5.625 1.00 92.12 191 SER A N 1
ATOM 1560 C CA . SER A 1 191 ? -23.377 -0.980 5.032 1.00 92.12 191 SER A CA 1
ATOM 1561 C C . SER A 1 191 ? -24.348 -1.070 3.850 1.00 92.12 191 SER A C 1
ATOM 1563 O O . SER A 1 191 ? -24.602 -2.160 3.334 1.00 92.12 191 SER A O 1
ATOM 1565 N N . ALA A 1 192 ? -24.902 0.055 3.384 1.00 89.06 192 ALA A N 1
ATOM 1566 C CA . ALA A 1 192 ? -25.917 0.075 2.335 1.00 89.06 192 ALA A CA 1
ATOM 1567 C C . ALA A 1 192 ? -25.482 -0.685 1.063 1.00 89.06 192 ALA A C 1
ATOM 1569 O O . ALA A 1 192 ? -24.666 -0.217 0.274 1.00 89.06 192 ALA A O 1
ATOM 1570 N N . GLY A 1 193 ? -26.061 -1.865 0.823 1.00 84.44 193 GLY A N 1
ATOM 1571 C CA . GLY A 1 193 ? -25.776 -2.668 -0.372 1.00 84.44 193 GLY A CA 1
ATOM 1572 C C . GLY A 1 193 ? -24.454 -3.449 -0.346 1.00 84.44 193 GLY A C 1
ATOM 1573 O O . GLY A 1 193 ? -24.053 -3.946 -1.398 1.00 84.44 193 GLY A O 1
ATOM 1574 N N . ILE A 1 194 ? -23.802 -3.585 0.815 1.00 87.25 194 ILE A N 1
ATOM 1575 C CA . ILE A 1 194 ? -22.602 -4.414 1.022 1.00 87.25 194 ILE A CA 1
ATOM 1576 C C . ILE A 1 194 ? -22.782 -5.351 2.231 1.00 87.25 194 ILE A C 1
ATOM 1578 O O . ILE A 1 194 ? -23.507 -5.031 3.168 1.00 87.25 194 ILE A O 1
ATOM 1582 N N . ASP A 1 195 ? -22.136 -6.520 2.215 1.00 89.00 195 ASP A N 1
ATOM 1583 C CA . ASP A 1 195 ? -22.185 -7.486 3.324 1.00 89.00 195 ASP A CA 1
ATOM 1584 C C . ASP A 1 195 ? -20.964 -7.336 4.242 1.00 89.00 195 ASP A C 1
ATOM 1586 O O . ASP A 1 195 ? -19.928 -7.958 4.021 1.00 89.00 195 ASP A O 1
ATOM 1590 N N . ILE A 1 196 ? -21.113 -6.524 5.290 1.00 91.12 196 ILE A N 1
ATOM 1591 C CA . ILE A 1 196 ? -20.094 -6.327 6.336 1.00 91.12 196 ILE A CA 1
ATOM 1592 C C . ILE A 1 196 ? -20.104 -7.429 7.414 1.00 91.12 196 ILE A C 1
ATOM 1594 O O . ILE A 1 196 ? -19.226 -7.466 8.280 1.00 91.12 196 ILE A O 1
ATOM 1598 N N . GLU A 1 197 ? -21.090 -8.336 7.410 1.00 91.81 197 GLU A N 1
ATOM 1599 C CA . GLU A 1 197 ? -21.147 -9.422 8.398 1.00 91.81 197 GLU A CA 1
ATOM 1600 C C . GLU A 1 197 ? -20.097 -10.498 8.100 1.00 91.81 197 GLU A C 1
ATOM 1602 O O . GLU A 1 197 ? -19.617 -11.159 9.023 1.00 91.81 197 GLU A O 1
ATOM 1607 N N . ALA A 1 198 ? -19.692 -10.653 6.837 1.00 91.06 198 ALA A N 1
ATOM 1608 C CA . ALA A 1 198 ? -18.562 -11.497 6.465 1.00 91.06 198 ALA A CA 1
ATOM 1609 C C . ALA A 1 198 ? -17.252 -11.013 7.118 1.00 91.06 198 ALA A C 1
ATOM 1611 O O . ALA A 1 198 ? -16.558 -11.812 7.755 1.00 91.06 198 ALA A O 1
ATOM 1612 N N . ASP A 1 199 ? -16.962 -9.710 7.038 1.00 92.50 199 ASP A N 1
ATOM 1613 C CA . ASP A 1 199 ? -15.786 -9.090 7.663 1.00 92.50 199 ASP A CA 1
ATOM 1614 C C . ASP A 1 199 ? -15.809 -9.252 9.185 1.00 92.50 199 ASP A C 1
ATOM 1616 O O . ASP A 1 199 ? -14.827 -9.663 9.808 1.00 92.50 199 ASP A O 1
ATOM 1620 N N . LYS A 1 200 ? -16.969 -8.996 9.797 1.00 94.50 200 LYS A N 1
ATOM 1621 C CA . LYS A 1 200 ? -17.166 -9.156 11.238 1.00 94.50 200 LYS A CA 1
ATOM 1622 C C . LYS A 1 200 ? -16.904 -10.587 11.702 1.00 94.50 200 LYS A C 1
ATOM 1624 O O . LYS A 1 200 ? -16.133 -10.780 12.639 1.00 94.50 200 LYS A O 1
ATOM 1629 N N . ARG A 1 201 ? -17.467 -11.593 11.021 1.00 94.81 201 ARG A N 1
ATOM 1630 C CA . ARG A 1 201 ? -17.218 -13.011 11.338 1.00 94.81 201 ARG A CA 1
ATOM 1631 C C . ARG A 1 201 ? -15.746 -13.377 11.192 1.00 94.81 201 ARG A C 1
ATOM 1633 O O . ARG A 1 201 ? -15.243 -14.177 11.975 1.00 94.81 201 ARG A O 1
ATOM 1640 N N . LEU A 1 202 ? -15.050 -12.830 10.197 1.00 94.38 202 LEU A N 1
ATOM 1641 C CA . LEU A 1 202 ? -13.618 -13.070 10.026 1.00 94.38 202 LEU A CA 1
ATOM 1642 C C . LEU A 1 202 ? -12.841 -12.545 11.238 1.00 94.38 202 LEU A C 1
ATOM 1644 O O . LEU A 1 202 ? -12.046 -13.282 11.821 1.00 94.38 202 LEU A O 1
ATOM 1648 N N . LEU A 1 203 ? -13.128 -11.314 11.660 1.00 94.69 203 LEU A N 1
ATOM 1649 C CA . LEU A 1 203 ? -12.472 -10.676 12.800 1.00 94.69 203 LEU A CA 1
ATOM 1650 C C . LEU A 1 203 ? -12.832 -11.313 14.154 1.00 94.69 203 LEU A C 1
ATOM 1652 O O . LEU A 1 203 ? -11.992 -11.334 15.052 1.00 94.69 203 LEU A O 1
ATOM 1656 N N . GLU A 1 204 ? -14.047 -11.843 14.313 1.00 94.00 204 GLU A N 1
ATOM 1657 C CA . GLU A 1 204 ? -14.475 -12.595 15.507 1.00 94.00 204 GLU A CA 1
ATOM 1658 C C . GLU A 1 204 ? -13.734 -13.933 15.655 1.00 94.00 204 GLU A C 1
ATOM 1660 O O . GLU A 1 204 ? -13.528 -14.409 16.770 1.00 94.00 204 GLU A O 1
ATOM 1665 N N . ASN A 1 205 ? -13.309 -14.540 14.542 1.00 93.75 205 ASN A N 1
ATOM 1666 C CA . ASN A 1 205 ? -12.643 -15.844 14.529 1.00 93.75 205 ASN A CA 1
ATOM 1667 C C . ASN A 1 205 ? -11.114 -15.771 14.721 1.00 93.75 205 ASN A C 1
ATOM 1669 O O . ASN A 1 205 ? -10.438 -16.807 14.707 1.00 93.75 205 ASN A O 1
ATOM 1673 N N . LEU A 1 206 ? -10.549 -14.575 14.916 1.00 92.62 206 LEU A N 1
ATOM 1674 C CA . LEU A 1 206 ? -9.122 -14.391 15.177 1.00 92.62 206 LEU A CA 1
ATOM 1675 C C . LEU A 1 206 ? -8.768 -14.841 16.603 1.00 92.62 206 LEU A C 1
ATOM 1677 O O . LEU A 1 206 ? -9.167 -14.228 17.587 1.00 92.62 206 LEU A O 1
ATOM 1681 N N . LYS A 1 207 ? -7.982 -15.918 16.717 1.00 87.25 207 LYS A N 1
ATOM 1682 C CA . LYS A 1 207 ? -7.660 -16.556 18.009 1.00 87.25 207 LYS A CA 1
ATOM 1683 C C . LYS A 1 207 ? -6.775 -15.704 18.924 1.00 87.25 207 LYS A C 1
ATOM 1685 O O . LYS A 1 207 ? -6.951 -15.748 20.136 1.00 87.25 207 LYS A O 1
ATOM 1690 N N . ASP A 1 208 ? -5.863 -14.929 18.341 1.00 88.06 208 ASP A N 1
ATOM 1691 C CA . ASP A 1 208 ? -4.857 -14.139 19.067 1.00 88.06 208 ASP A CA 1
ATOM 1692 C C . ASP A 1 208 ? -5.149 -12.629 19.027 1.00 88.06 208 ASP A C 1
ATOM 1694 O O . ASP A 1 208 ? -4.260 -11.801 19.247 1.00 88.06 208 ASP A O 1
ATOM 1698 N N . ALA A 1 209 ? -6.408 -12.263 18.763 1.00 92.56 209 ALA A N 1
ATOM 1699 C CA . ALA A 1 209 ? -6.858 -10.880 18.737 1.00 92.56 209 ALA A CA 1
ATOM 1700 C C . ALA A 1 209 ? -8.077 -10.652 19.639 1.00 92.56 209 ALA A C 1
ATOM 1702 O O . ALA A 1 209 ? -8.907 -11.533 19.847 1.00 92.56 209 ALA A O 1
ATOM 1703 N N . GLN A 1 210 ? -8.169 -9.455 20.204 1.00 94.19 210 GLN A N 1
ATOM 1704 C CA . GLN A 1 210 ? -9.357 -8.919 20.843 1.00 94.19 210 GLN A CA 1
ATOM 1705 C C . GLN A 1 210 ? -9.922 -7.841 19.924 1.00 94.19 210 GLN A C 1
ATOM 1707 O O . GLN A 1 210 ? -9.370 -6.743 19.834 1.00 94.19 210 GLN A O 1
ATOM 1712 N N . THR A 1 211 ? -11.041 -8.141 19.273 1.00 95.44 211 THR A N 1
ATOM 1713 C CA . THR A 1 211 ? -11.722 -7.183 18.400 1.00 95.44 211 THR A CA 1
ATOM 1714 C C . THR A 1 211 ? -12.843 -6.472 19.151 1.00 95.44 211 THR A C 1
ATOM 1716 O O . THR A 1 211 ? -13.703 -7.110 19.759 1.00 95.44 211 THR A O 1
ATOM 1719 N N . VAL A 1 212 ? -12.856 -5.141 19.093 1.00 96.75 212 VAL A N 1
ATOM 1720 C CA . VAL A 1 212 ? -13.958 -4.300 19.567 1.00 96.75 212 VAL A CA 1
ATOM 1721 C C . VAL A 1 212 ? -14.672 -3.709 18.362 1.00 96.75 212 VAL A C 1
ATOM 1723 O O . VAL A 1 212 ? -14.088 -2.944 17.597 1.00 96.75 212 VAL A O 1
ATOM 1726 N N . PHE A 1 213 ? -15.947 -4.060 18.205 1.00 97.06 213 PHE A N 1
ATOM 1727 C CA . PHE A 1 213 ? -16.763 -3.609 17.084 1.00 97.06 213 PHE A CA 1
ATOM 1728 C C . PHE A 1 213 ? -17.526 -2.325 17.405 1.00 97.06 213 PHE A C 1
ATOM 1730 O O . PHE A 1 213 ? -18.261 -2.233 18.394 1.00 97.06 213 PHE A O 1
ATOM 1737 N N . LEU A 1 214 ? -17.409 -1.353 16.509 1.00 97.25 214 LEU A N 1
ATOM 1738 C CA . LEU A 1 214 ? -18.249 -0.172 16.434 1.00 97.25 214 LEU A CA 1
ATOM 1739 C C . LEU A 1 214 ? -19.128 -0.286 15.194 1.00 97.25 214 LEU A C 1
ATOM 1741 O O . LEU A 1 214 ? -18.682 0.026 14.098 1.00 97.25 214 LEU A O 1
ATOM 1745 N N . VAL A 1 215 ? -20.366 -0.740 15.384 1.00 96.44 215 VAL A N 1
ATOM 1746 C CA . VAL A 1 215 ? -21.367 -0.837 14.313 1.00 96.44 215 VAL A CA 1
ATOM 1747 C C . VAL A 1 215 ? -22.106 0.485 14.192 1.00 96.44 215 VAL A C 1
ATOM 1749 O O . VAL A 1 215 ? -22.699 0.936 15.175 1.00 96.44 215 VAL A O 1
ATOM 1752 N N . GLU A 1 216 ? -22.001 1.098 13.018 1.00 96.00 216 GLU A N 1
ATOM 1753 C CA . GLU A 1 216 ? -22.565 2.393 12.642 1.00 96.00 216 GLU A CA 1
ATOM 1754 C C . GLU A 1 216 ? -22.468 3.435 13.778 1.00 96.00 216 GLU A C 1
ATOM 1756 O O . GLU A 1 216 ? -23.477 4.005 14.209 1.00 96.00 216 GLU A O 1
ATOM 1761 N N . PRO A 1 217 ? -21.271 3.659 14.364 1.00 96.81 217 PRO A N 1
ATOM 1762 C CA . PRO A 1 217 ? -21.137 4.496 15.543 1.00 96.81 217 PRO A CA 1
ATOM 1763 C C . PRO A 1 217 ? -21.450 5.953 15.229 1.00 96.81 217 PRO A C 1
ATOM 1765 O O . PRO A 1 217 ? -21.124 6.472 14.164 1.00 96.81 217 PRO A O 1
ATOM 1768 N N . GLN A 1 218 ? -21.949 6.663 16.237 1.00 96.00 218 GLN A N 1
ATOM 1769 C CA . GLN A 1 218 ? -21.881 8.119 16.232 1.00 96.00 218 GLN A CA 1
ATOM 1770 C C . GLN A 1 218 ? -20.433 8.587 16.388 1.00 96.00 218 GLN A C 1
ATOM 1772 O O . GLN A 1 218 ? -19.655 7.983 17.141 1.00 96.00 218 GLN A O 1
ATOM 1777 N N . ARG A 1 219 ? -20.095 9.735 15.788 1.00 93.88 219 ARG A N 1
ATOM 1778 C CA . ARG A 1 219 ? -18.746 10.328 15.869 1.00 93.88 219 ARG A CA 1
ATOM 1779 C C . ARG A 1 219 ? -18.187 10.411 17.295 1.00 93.88 219 ARG A C 1
ATOM 1781 O O . ARG A 1 219 ? -17.007 10.141 17.515 1.00 93.88 219 ARG A O 1
ATOM 1788 N N . ARG A 1 220 ? -19.021 10.772 18.277 1.00 93.69 220 ARG A N 1
ATOM 1789 C CA . ARG A 1 220 ? -18.603 10.872 19.688 1.00 93.69 220 ARG A CA 1
ATOM 1790 C C . ARG A 1 220 ? -18.090 9.533 20.225 1.00 93.69 220 ARG A C 1
ATOM 1792 O O . ARG A 1 220 ? -17.012 9.494 20.806 1.00 93.69 220 ARG A O 1
ATOM 1799 N N . LYS A 1 221 ? -18.831 8.448 19.981 1.00 95.19 221 LYS A N 1
ATOM 1800 C CA . LYS A 1 221 ? -18.469 7.095 20.427 1.00 95.19 221 LYS A CA 1
ATOM 1801 C C . LYS A 1 221 ? -17.179 6.620 19.759 1.00 95.19 221 LYS A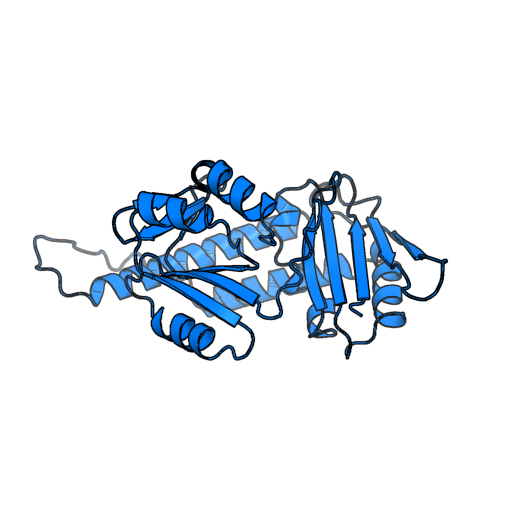 C 1
ATOM 1803 O O . LYS A 1 221 ? -16.348 6.006 20.418 1.00 95.19 221 LYS A O 1
ATOM 1808 N N . LEU A 1 222 ? -16.999 6.930 18.474 1.00 95.44 222 LEU A N 1
ATOM 1809 C CA . LEU A 1 222 ? -15.760 6.626 17.760 1.00 95.44 222 LEU A CA 1
ATOM 1810 C C . LEU A 1 222 ? -14.553 7.325 18.402 1.00 95.44 222 LEU A C 1
ATOM 1812 O O . LEU A 1 222 ? -13.563 6.669 18.710 1.00 95.44 222 LEU A O 1
ATOM 1816 N N . ASN A 1 223 ? -14.648 8.632 18.660 1.00 93.7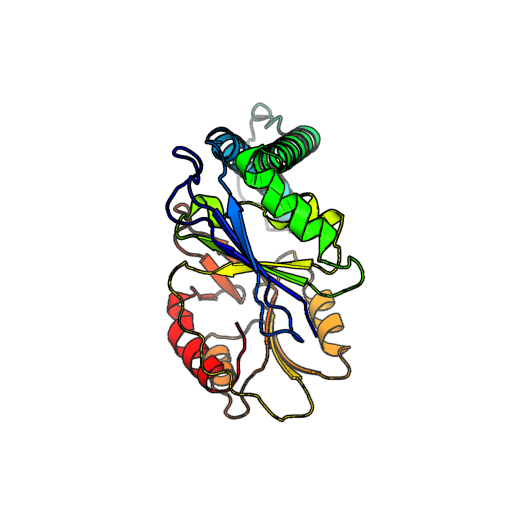5 223 ASN A N 1
ATOM 1817 C CA . ASN A 1 223 ? -13.566 9.378 19.307 1.00 93.75 223 ASN A CA 1
ATOM 1818 C C . ASN A 1 223 ? -13.251 8.846 20.714 1.00 93.75 223 ASN A C 1
ATOM 1820 O O . ASN A 1 223 ? -12.083 8.694 21.055 1.00 93.75 223 ASN A O 1
ATOM 1824 N N . GLU A 1 224 ? -14.276 8.534 21.513 1.00 94.31 224 GLU A N 1
ATOM 1825 C CA . GLU A 1 224 ? -14.103 7.949 22.851 1.00 94.31 224 GLU A CA 1
ATOM 1826 C C . GLU A 1 224 ? -13.327 6.628 22.807 1.00 94.31 224 GLU A C 1
ATOM 1828 O O . GLU A 1 224 ? -12.471 6.389 23.652 1.00 94.31 224 GLU A O 1
ATOM 1833 N N . GLN A 1 225 ? -13.593 5.792 21.803 1.00 95.62 225 GLN A N 1
ATOM 1834 C CA . GLN A 1 225 ? -12.922 4.504 21.631 1.00 95.62 225 GLN A CA 1
ATOM 1835 C C . GLN A 1 225 ? -11.504 4.659 21.091 1.00 95.62 225 GLN A C 1
ATOM 1837 O O . GLN A 1 225 ? -10.596 4.005 21.590 1.00 95.62 225 GLN A O 1
ATOM 1842 N N . LEU A 1 226 ? -11.269 5.568 20.140 1.00 94.12 226 LEU A N 1
ATOM 1843 C CA . LEU A 1 226 ? -9.913 5.901 19.681 1.00 94.12 226 LEU A CA 1
ATOM 1844 C C . LEU A 1 226 ? -9.021 6.403 20.830 1.00 94.12 226 LEU A C 1
ATOM 1846 O O . LEU A 1 226 ? -7.811 6.201 20.804 1.00 94.12 226 LEU A O 1
ATOM 1850 N N . TRP A 1 227 ? -9.620 7.003 21.860 1.00 94.12 227 TRP A N 1
ATOM 1851 C CA . TRP A 1 227 ? -8.952 7.436 23.087 1.00 94.12 227 TRP A CA 1
ATOM 1852 C C . TRP A 1 227 ? -9.016 6.419 24.235 1.00 94.12 227 TRP A C 1
ATOM 1854 O O . TRP A 1 227 ? -8.836 6.806 25.393 1.00 94.12 227 TRP A O 1
ATOM 1864 N N . ASP A 1 228 ? -9.225 5.131 23.962 1.00 93.00 228 ASP A N 1
ATOM 1865 C CA . ASP A 1 228 ? -9.068 4.094 24.985 1.00 93.00 228 ASP A CA 1
ATOM 1866 C C . ASP A 1 228 ? -7.627 4.123 25.541 1.00 93.00 228 ASP A C 1
ATOM 1868 O O . ASP A 1 228 ? -6.638 4.254 24.812 1.00 93.00 228 ASP A O 1
ATOM 1872 N N . ASN A 1 229 ? -7.501 4.044 26.863 1.00 89.38 229 ASN A N 1
ATOM 1873 C CA . ASN A 1 229 ? -6.216 4.024 27.560 1.00 89.38 229 ASN A CA 1
ATOM 1874 C C . ASN A 1 229 ? -5.461 2.706 27.366 1.00 89.38 229 ASN A C 1
ATOM 1876 O O . ASN A 1 229 ? -4.244 2.687 27.517 1.00 89.38 229 ASN A O 1
ATOM 1880 N N . GLN A 1 230 ? -6.159 1.614 27.043 1.00 89.12 230 GLN A N 1
ATOM 1881 C CA . GLN A 1 230 ? -5.514 0.351 26.680 1.00 89.12 230 GLN A CA 1
ATOM 1882 C C . GLN A 1 230 ? -4.849 0.399 25.299 1.00 89.12 230 GLN A C 1
ATOM 1884 O O . GLN A 1 230 ? -4.061 -0.490 24.991 1.00 89.12 230 GLN A O 1
ATOM 1889 N N . GLY A 1 231 ? -5.144 1.419 24.488 1.00 90.88 231 GLY A N 1
ATOM 1890 C CA . GLY A 1 231 ? -4.611 1.538 23.139 1.00 90.88 231 GLY A CA 1
ATOM 1891 C C . GLY A 1 231 ? -5.206 0.518 22.166 1.00 90.88 231 GLY A C 1
ATOM 1892 O O . GLY A 1 231 ? -6.065 -0.306 22.500 1.00 90.88 231 GLY A O 1
ATOM 1893 N N . TRP A 1 232 ? -4.738 0.609 20.930 1.00 92.81 232 TRP A N 1
ATOM 1894 C CA . TRP A 1 232 ? -5.102 -0.267 19.822 1.00 92.81 232 TRP A CA 1
ATOM 1895 C C . TRP A 1 232 ? -3.831 -0.651 19.096 1.00 92.81 232 TRP A C 1
ATOM 1897 O O . TRP A 1 232 ? -2.919 0.162 19.043 1.00 92.81 232 TRP A O 1
ATOM 1907 N N . ASP A 1 233 ? -3.781 -1.846 18.525 1.00 91.00 233 ASP A N 1
ATOM 1908 C CA . ASP A 1 233 ? -2.680 -2.248 17.650 1.00 91.00 233 ASP A CA 1
ATOM 1909 C C . ASP A 1 233 ? -3.091 -2.075 16.183 1.00 91.00 233 ASP A C 1
ATOM 1911 O O . ASP A 1 233 ? -2.292 -1.621 15.367 1.00 91.00 233 ASP A O 1
ATOM 1915 N N . ILE A 1 234 ? -4.361 -2.365 15.866 1.00 93.00 234 ILE A N 1
ATOM 1916 C CA . ILE A 1 234 ? -4.933 -2.288 14.516 1.00 93.00 234 ILE A CA 1
ATOM 1917 C C . ILE A 1 234 ? -6.227 -1.467 14.537 1.00 93.00 234 ILE A C 1
ATOM 1919 O O . ILE A 1 234 ? -7.090 -1.653 15.400 1.00 93.00 234 ILE A O 1
ATOM 1923 N N . LEU A 1 235 ? -6.388 -0.603 13.535 1.00 95.06 235 LEU A N 1
ATOM 1924 C CA . LEU A 1 235 ? -7.651 0.045 13.197 1.00 95.06 235 LEU A CA 1
ATOM 1925 C C . LEU A 1 235 ? -8.191 -0.582 11.910 1.00 95.06 235 LEU A C 1
ATOM 1927 O O . LEU A 1 235 ? -7.532 -0.540 10.875 1.00 95.06 235 LEU A O 1
ATOM 1931 N N . PHE A 1 236 ? -9.392 -1.144 11.973 1.00 95.56 236 PHE A N 1
ATOM 1932 C CA . PHE A 1 236 ? -10.077 -1.748 10.837 1.00 95.56 236 PHE A CA 1
ATOM 1933 C C . PHE A 1 236 ? -11.320 -0.930 10.476 1.00 95.56 236 PHE A C 1
ATOM 1935 O O . PHE A 1 236 ? -12.046 -0.479 11.363 1.00 95.56 236 PHE A O 1
ATOM 1942 N N . PHE A 1 237 ? -11.585 -0.762 9.182 1.00 95.06 237 PHE A N 1
ATOM 1943 C CA . PHE A 1 237 ? -12.797 -0.121 8.677 1.00 95.06 237 PHE A CA 1
ATOM 1944 C C . PHE A 1 237 ? -13.404 -0.956 7.548 1.00 95.06 237 PHE A C 1
ATOM 1946 O O . PHE A 1 237 ? -12.708 -1.285 6.591 1.00 95.06 237 PHE A O 1
ATOM 1953 N N . ALA A 1 238 ? -14.703 -1.239 7.643 1.00 94.94 238 ALA A N 1
ATOM 1954 C CA . ALA A 1 238 ? -15.511 -1.798 6.562 1.00 94.94 238 ALA A CA 1
ATOM 1955 C C . ALA A 1 238 ? -16.771 -0.947 6.394 1.00 94.94 238 ALA A C 1
ATOM 1957 O O . ALA A 1 238 ? -17.502 -0.731 7.357 1.00 94.94 238 ALA A O 1
ATOM 1958 N N . GLY A 1 239 ? -17.011 -0.435 5.191 1.00 92.31 239 GLY A N 1
ATOM 1959 C CA . GLY A 1 239 ? -18.105 0.493 4.919 1.00 92.31 239 GLY A CA 1
ATOM 1960 C C . GLY A 1 239 ? -17.856 1.323 3.665 1.00 92.31 239 GLY A C 1
ATOM 1961 O O . GLY A 1 239 ? -16.805 1.215 3.026 1.00 92.31 239 GLY A O 1
ATOM 1962 N N . HIS A 1 240 ? -18.809 2.188 3.328 1.00 90.75 240 HIS A N 1
ATOM 1963 C CA . HIS A 1 240 ? -18.647 3.112 2.206 1.00 90.75 240 HIS A CA 1
ATOM 1964 C C . HIS A 1 240 ? -17.591 4.187 2.462 1.00 90.75 240 HIS A C 1
ATOM 1966 O O . HIS A 1 240 ? -17.415 4.704 3.569 1.00 90.75 240 HIS A O 1
ATOM 1972 N N . SER A 1 241 ? -16.915 4.574 1.384 1.00 88.62 241 SER A N 1
ATOM 1973 C CA . SER A 1 241 ? -16.050 5.747 1.331 1.00 88.62 241 SER A CA 1
ATOM 1974 C C . SER A 1 241 ? -16.231 6.470 0.001 1.00 88.62 241 SER A C 1
ATOM 1976 O O . SER A 1 241 ? -16.694 5.892 -0.982 1.00 88.62 241 SER A O 1
ATOM 1978 N N . SER A 1 242 ? -15.896 7.752 -0.033 1.00 85.38 242 SER A N 1
ATOM 1979 C CA . SER A 1 242 ? -15.909 8.552 -1.254 1.00 85.38 242 SER A CA 1
ATOM 1980 C C . SER A 1 242 ? -14.668 9.426 -1.318 1.00 85.38 242 SER A C 1
ATOM 1982 O O . SER A 1 242 ? -14.092 9.788 -0.294 1.00 85.38 242 SER A O 1
ATOM 1984 N N . THR A 1 243 ? -14.235 9.763 -2.527 1.00 83.50 243 THR A N 1
ATOM 1985 C CA . THR A 1 243 ? -13.160 10.733 -2.751 1.00 83.50 243 THR A CA 1
ATOM 1986 C C . THR A 1 243 ? -13.763 11.940 -3.453 1.00 83.50 243 THR A C 1
ATOM 1988 O O . THR A 1 243 ? -14.618 11.784 -4.325 1.00 83.50 243 THR A O 1
ATOM 1991 N N . GLN A 1 244 ? -13.359 13.146 -3.056 1.00 75.75 244 GLN A N 1
ATOM 1992 C CA . GLN A 1 244 ? -13.761 14.363 -3.758 1.00 75.75 244 GLN A CA 1
ATOM 1993 C C . GLN A 1 244 ? -13.264 14.337 -5.210 1.00 75.75 244 GLN A C 1
ATOM 1995 O O . GLN A 1 244 ? -12.270 13.686 -5.524 1.00 75.75 244 GLN A O 1
ATOM 2000 N N . VAL A 1 245 ? -13.952 15.064 -6.094 1.00 68.94 245 VAL A N 1
ATOM 2001 C CA . VAL A 1 245 ? -13.686 15.075 -7.546 1.00 68.94 245 VAL A CA 1
ATOM 2002 C C . VAL A 1 245 ? -12.246 15.491 -7.877 1.00 68.94 245 VAL A C 1
ATOM 2004 O O . VAL A 1 245 ? -11.666 15.013 -8.846 1.00 68.94 245 VAL A O 1
ATOM 2007 N N . ASP A 1 246 ? -11.639 16.347 -7.054 1.00 68.75 246 ASP A N 1
ATOM 2008 C CA . ASP A 1 246 ? -10.245 16.779 -7.203 1.00 68.75 246 ASP A CA 1
ATOM 2009 C C . ASP A 1 246 ? -9.215 15.730 -6.732 1.00 68.75 246 ASP A C 1
ATOM 2011 O O . ASP A 1 246 ? -8.006 15.922 -6.879 1.00 68.75 246 ASP A O 1
ATOM 2015 N N . GLY A 1 247 ? -9.672 14.614 -6.156 1.00 67.62 247 GLY A N 1
ATOM 2016 C CA . GLY A 1 247 ? -8.832 13.570 -5.580 1.00 67.62 247 GLY A CA 1
ATOM 2017 C C . GLY A 1 247 ? -8.074 14.000 -4.320 1.00 67.62 247 GLY A C 1
ATOM 2018 O O . GLY A 1 247 ? -7.186 13.269 -3.879 1.00 67.62 247 GLY A O 1
ATOM 2019 N N . GLY A 1 248 ? -8.368 15.183 -3.770 1.00 71.81 248 GLY A N 1
ATOM 2020 C CA . GLY A 1 248 ? -7.595 15.816 -2.703 1.00 71.81 248 GLY A CA 1
ATOM 2021 C C . GLY A 1 248 ? -7.989 15.368 -1.298 1.00 71.81 248 GLY A C 1
ATOM 2022 O O . GLY A 1 248 ? -7.199 15.492 -0.362 1.00 71.81 248 GLY A O 1
ATOM 2023 N N . SER A 1 249 ? -9.197 14.825 -1.124 1.00 78.25 249 SER A N 1
ATOM 2024 C CA . SER A 1 249 ? -9.630 14.275 0.161 1.00 78.25 249 SER A CA 1
ATOM 2025 C C . SER A 1 249 ? -10.643 13.143 0.022 1.00 78.25 249 SER A C 1
ATOM 2027 O O . SER A 1 249 ? -11.514 13.164 -0.847 1.00 78.25 249 SER A O 1
ATOM 2029 N N . GLY A 1 250 ? -10.516 12.163 0.917 1.00 85.31 250 GLY A N 1
ATOM 2030 C CA . GLY A 1 250 ? -11.462 11.067 1.091 1.00 85.31 250 GLY A CA 1
ATOM 2031 C C . GLY A 1 250 ? -12.348 11.267 2.319 1.00 85.31 250 GLY A C 1
ATOM 2032 O O . GLY A 1 250 ? -11.938 11.898 3.301 1.00 85.31 250 GLY A O 1
ATOM 2033 N N . GLN A 1 251 ? -13.553 10.716 2.262 1.00 91.06 251 GLN A N 1
ATOM 2034 C CA . GLN A 1 251 ? -14.499 10.613 3.364 1.00 91.06 251 GLN A CA 1
ATOM 2035 C C . GLN A 1 251 ? -14.811 9.141 3.624 1.00 91.06 251 GLN A C 1
ATOM 2037 O O . GLN A 1 251 ? -15.082 8.395 2.687 1.00 91.06 251 GLN A O 1
ATOM 2042 N N . ILE A 1 252 ? -14.805 8.736 4.891 1.00 92.50 252 ILE A N 1
ATOM 2043 C CA . ILE A 1 252 ? -15.300 7.431 5.336 1.00 92.50 252 ILE A CA 1
ATOM 2044 C C . ILE A 1 252 ? -16.675 7.615 5.978 1.00 92.50 252 ILE A C 1
ATOM 2046 O O . ILE A 1 252 ? -16.839 8.485 6.835 1.00 92.50 252 ILE A O 1
ATOM 2050 N N . TYR A 1 253 ? -17.666 6.833 5.559 1.00 94.94 253 TYR A N 1
ATOM 2051 C CA . TYR A 1 253 ? -19.018 6.881 6.116 1.00 94.94 253 TYR A CA 1
ATOM 2052 C C . TYR A 1 253 ? -19.071 5.969 7.335 1.00 94.94 253 TYR A C 1
ATOM 2054 O O . TYR A 1 253 ? -19.128 4.747 7.217 1.00 94.94 253 TYR A O 1
ATOM 2062 N N . ILE A 1 254 ? -19.001 6.566 8.525 1.00 95.44 254 ILE A N 1
ATOM 2063 C CA . ILE A 1 254 ? -18.984 5.819 9.790 1.00 95.44 254 ILE A CA 1
ATOM 2064 C C . ILE A 1 254 ? -20.372 5.307 10.175 1.00 95.44 254 ILE A C 1
ATOM 2066 O O . ILE A 1 254 ? -20.479 4.428 11.015 1.00 95.44 254 ILE A O 1
ATOM 2070 N N . ASN A 1 255 ? -21.423 5.861 9.578 1.00 94.62 255 ASN A N 1
ATOM 2071 C CA . ASN A 1 255 ? -22.802 5.393 9.621 1.00 94.62 255 ASN A CA 1
ATOM 2072 C C . ASN A 1 255 ? -23.556 6.010 8.419 1.00 94.62 255 ASN A C 1
ATOM 2074 O O . ASN A 1 255 ? -22.976 6.855 7.729 1.00 94.62 255 ASN A O 1
ATOM 2078 N N . PRO A 1 256 ? -24.835 5.668 8.170 1.00 92.75 256 PRO A N 1
ATOM 2079 C CA . PRO A 1 256 ? -25.585 6.181 7.014 1.00 92.75 256 PRO A CA 1
ATOM 2080 C C . PRO A 1 256 ? -25.771 7.709 6.967 1.00 92.75 256 PRO A C 1
ATOM 2082 O O . PRO A 1 256 ? -26.189 8.253 5.948 1.00 92.75 256 PRO A O 1
ATOM 2085 N N . THR A 1 257 ? -25.510 8.415 8.071 1.00 93.12 257 THR A N 1
ATOM 2086 C CA . THR A 1 257 ? -25.777 9.858 8.216 1.00 93.12 257 THR A CA 1
ATOM 2087 C C . THR A 1 257 ? -24.535 10.708 8.476 1.00 93.12 257 THR A C 1
ATOM 2089 O O . THR A 1 257 ? -24.580 11.924 8.296 1.00 93.12 257 THR A O 1
ATOM 2092 N N . GLU A 1 258 ? -23.422 10.100 8.887 1.00 93.31 258 GLU A N 1
ATOM 2093 C CA . GLU A 1 258 ? -22.188 10.794 9.244 1.00 93.31 258 GLU A CA 1
ATOM 2094 C C . GLU A 1 258 ? -20.996 10.237 8.462 1.00 93.31 258 GLU A C 1
ATOM 2096 O O . GLU A 1 258 ? -20.751 9.029 8.417 1.00 93.31 258 GLU A O 1
ATOM 2101 N N . SER A 1 259 ? -20.189 11.148 7.919 1.00 93.56 259 SER A N 1
ATOM 2102 C CA . SER A 1 259 ? -18.896 10.840 7.316 1.00 93.56 259 SER A CA 1
ATOM 2103 C C . SER A 1 259 ? -17.770 11.651 7.955 1.00 93.56 259 SER A C 1
ATOM 2105 O O . SER A 1 259 ? -17.991 12.710 8.553 1.00 93.56 259 SER A O 1
ATOM 2107 N N . LEU A 1 260 ? -16.543 11.138 7.857 1.00 92.62 260 LEU A N 1
ATOM 2108 C CA . LEU A 1 260 ? -15.343 11.781 8.381 1.00 92.62 260 LEU A CA 1
ATOM 2109 C C . LEU A 1 260 ? -14.222 11.786 7.349 1.00 92.62 260 LEU A C 1
ATOM 2111 O O . LEU A 1 260 ? -13.945 10.792 6.690 1.00 92.62 260 LEU A O 1
ATOM 2115 N N . THR A 1 261 ? -13.526 12.910 7.263 1.00 91.56 261 THR A N 1
ATOM 2116 C CA . THR A 1 261 ? -12.242 13.023 6.563 1.00 91.56 261 THR A CA 1
ATOM 2117 C C . THR A 1 261 ? -11.091 12.598 7.471 1.00 91.56 261 THR A C 1
ATOM 2119 O O . THR A 1 261 ? -11.172 12.710 8.698 1.00 91.56 261 THR A O 1
ATOM 2122 N N . ILE A 1 262 ? -9.956 12.219 6.878 1.00 86.12 262 ILE A N 1
ATOM 2123 C CA . ILE A 1 262 ? -8.717 11.963 7.633 1.00 86.12 262 ILE A CA 1
ATOM 2124 C C . ILE A 1 262 ? -8.308 13.187 8.469 1.00 86.12 262 ILE A C 1
ATOM 2126 O O . ILE A 1 262 ? -7.918 13.049 9.626 1.00 86.12 262 ILE A O 1
ATOM 2130 N N . THR A 1 263 ? -8.490 14.403 7.945 1.00 89.38 263 THR A N 1
ATOM 2131 C CA . THR A 1 263 ? -8.238 15.648 8.690 1.00 89.38 263 THR A CA 1
ATOM 2132 C C . THR A 1 263 ? -9.091 15.751 9.956 1.00 89.38 263 THR A C 1
ATOM 2134 O O . THR A 1 263 ? -8.593 16.169 10.999 1.00 89.38 263 THR A O 1
ATOM 2137 N N . GLN A 1 264 ? -10.360 15.338 9.899 1.00 90.69 264 GLN A N 1
ATOM 2138 C CA . GLN A 1 264 ? -11.258 15.334 11.059 1.00 90.69 264 GLN A CA 1
ATOM 2139 C C . GLN A 1 264 ? -10.923 14.238 12.081 1.00 90.69 264 GLN A C 1
ATOM 2141 O O . GLN A 1 264 ? -11.268 14.397 13.254 1.00 90.69 264 GLN A O 1
ATOM 2146 N N . LEU A 1 265 ? -10.260 13.161 11.651 1.00 90.12 265 LEU A N 1
ATOM 2147 C CA . LEU A 1 265 ? -9.791 12.060 12.499 1.00 90.12 265 LEU A CA 1
ATOM 2148 C C . LEU A 1 265 ? -8.387 12.290 13.068 1.00 90.12 265 LEU A C 1
ATOM 2150 O O . LEU A 1 265 ? -8.029 11.659 14.058 1.00 90.12 265 LEU A O 1
ATOM 2154 N N . LYS A 1 266 ? -7.607 13.210 12.489 1.00 90.62 266 LYS A N 1
ATOM 2155 C CA . LYS A 1 266 ? -6.178 13.413 12.772 1.00 90.62 266 LYS A CA 1
ATOM 2156 C C . LYS A 1 266 ? -5.836 13.437 14.261 1.00 90.62 266 LYS A C 1
ATOM 2158 O O . LYS A 1 266 ? -4.927 12.738 14.688 1.00 90.62 266 LYS A O 1
ATOM 2163 N N . ASN A 1 267 ? -6.568 14.211 15.060 1.00 91.06 267 ASN A N 1
ATOM 2164 C CA . ASN A 1 267 ? -6.287 14.320 16.494 1.00 91.06 267 ASN A CA 1
ATOM 2165 C C . ASN A 1 267 ? -6.590 13.016 17.244 1.00 91.06 267 ASN A C 1
ATOM 2167 O O . ASN A 1 267 ? -5.828 12.627 18.122 1.00 91.06 267 ASN A O 1
ATOM 2171 N N . ALA A 1 268 ? -7.679 12.333 16.888 1.00 91.69 268 ALA A N 1
ATOM 2172 C CA . ALA A 1 268 ? -8.036 11.061 17.504 1.00 91.69 268 ALA A CA 1
ATOM 2173 C C . ALA A 1 268 ? -7.046 9.950 17.123 1.00 91.69 268 ALA A C 1
ATOM 2175 O O . ALA A 1 268 ? -6.626 9.184 17.985 1.00 91.69 268 ALA A O 1
ATOM 2176 N N . LEU A 1 269 ? -6.605 9.924 15.862 1.00 91.94 269 LEU A N 1
ATOM 2177 C CA . LEU A 1 269 ? -5.584 8.993 15.384 1.00 91.94 269 LEU A CA 1
ATOM 2178 C C . LEU A 1 269 ? -4.223 9.257 16.028 1.00 91.94 269 LEU A C 1
ATOM 2180 O O . LEU A 1 269 ? -3.588 8.312 16.468 1.00 91.94 269 LEU A O 1
ATOM 2184 N N . ASN A 1 270 ? -3.791 10.514 16.155 1.00 90.69 270 ASN A N 1
ATOM 2185 C CA . ASN A 1 270 ? -2.526 10.841 16.821 1.00 90.69 270 ASN A CA 1
ATOM 2186 C C . ASN A 1 270 ? -2.483 10.331 18.270 1.00 90.69 270 ASN A C 1
ATOM 2188 O O . ASN A 1 270 ? -1.466 9.788 18.697 1.00 90.69 270 ASN A O 1
ATOM 2192 N N . GLU A 1 271 ? -3.585 10.472 19.009 1.00 90.69 271 GLU A N 1
ATOM 2193 C CA . GLU A 1 271 ? -3.709 9.923 20.363 1.00 90.69 271 GLU A CA 1
ATOM 2194 C C . GLU A 1 271 ? -3.666 8.391 20.373 1.00 90.69 271 GLU A C 1
ATOM 2196 O O . GLU A 1 271 ? -2.983 7.806 21.211 1.00 90.69 271 GLU A O 1
ATOM 2201 N N . ALA A 1 272 ? -4.342 7.733 19.427 1.00 91.50 272 ALA A N 1
ATOM 2202 C CA . ALA A 1 272 ? -4.296 6.279 19.298 1.00 91.50 272 ALA A CA 1
ATOM 2203 C C . ALA A 1 272 ? -2.880 5.776 18.946 1.00 91.50 272 ALA A C 1
ATOM 2205 O O . ALA A 1 272 ? -2.400 4.817 19.549 1.00 91.50 272 ALA A O 1
ATOM 2206 N N . ILE A 1 273 ? -2.174 6.455 18.031 1.00 89.94 273 ILE A N 1
ATOM 2207 C CA . ILE A 1 273 ? -0.787 6.148 17.630 1.00 89.94 273 ILE A CA 1
ATOM 2208 C C . ILE A 1 273 ? 0.160 6.305 18.818 1.00 89.94 273 ILE A C 1
ATOM 2210 O O . ILE A 1 273 ? 0.983 5.429 19.078 1.00 89.94 273 ILE A O 1
ATOM 2214 N N . ALA A 1 274 ? 0.013 7.382 19.598 1.00 88.50 274 ALA A N 1
ATOM 2215 C CA . ALA A 1 274 ? 0.804 7.596 20.810 1.00 88.50 274 ALA A CA 1
ATOM 2216 C C . ALA A 1 274 ? 0.635 6.466 21.848 1.00 88.50 274 ALA A C 1
ATOM 2218 O O . ALA A 1 274 ? 1.479 6.313 22.732 1.00 88.50 274 ALA A O 1
ATOM 2219 N N . ARG A 1 275 ? -0.433 5.669 21.726 1.00 88.38 275 ARG A N 1
ATOM 2220 C CA . ARG A 1 275 ? -0.781 4.537 22.596 1.00 88.38 275 ARG A CA 1
ATOM 2221 C C . ARG A 1 275 ? -0.590 3.171 21.926 1.00 88.38 275 ARG A C 1
ATOM 2223 O O . ARG A 1 275 ? -1.038 2.169 22.475 1.00 88.38 275 ARG A O 1
ATOM 2230 N N . GLY A 1 276 ? 0.080 3.124 20.775 1.00 87.19 276 GLY A N 1
ATOM 2231 C CA . GLY A 1 276 ? 0.499 1.878 20.130 1.00 87.19 276 GLY A CA 1
ATOM 2232 C C . GLY A 1 276 ? -0.184 1.545 18.806 1.00 87.19 276 GLY A C 1
ATOM 2233 O O . GLY A 1 276 ? 0.215 0.555 18.197 1.00 87.19 276 GLY A O 1
ATOM 2234 N N . LEU A 1 277 ? -1.137 2.360 18.324 1.00 89.81 277 LEU A N 1
ATOM 2235 C CA . LEU A 1 277 ? -1.774 2.105 17.027 1.00 89.81 277 LEU A CA 1
ATOM 2236 C C . LEU A 1 277 ? -0.733 2.142 15.909 1.00 89.81 277 LEU A C 1
ATOM 2238 O O . LEU A 1 277 ? -0.013 3.132 15.755 1.00 89.81 277 LEU A O 1
ATOM 2242 N N . GLN A 1 278 ? -0.691 1.069 15.121 1.00 84.69 278 GLN A N 1
ATOM 2243 C CA . GLN A 1 278 ? 0.178 0.944 13.958 1.00 84.69 278 GLN A CA 1
ATOM 2244 C C . GLN A 1 278 ? -0.617 1.317 12.700 1.00 84.69 278 GLN A C 1
ATOM 2246 O O . GLN A 1 278 ? -1.670 0.733 12.439 1.00 84.69 278 GLN A O 1
ATOM 2251 N N . LEU A 1 279 ? -0.128 2.314 11.955 1.00 73.31 279 LEU A N 1
ATOM 2252 C CA . LEU A 1 279 ? -0.681 2.802 10.684 1.00 73.31 279 LEU A CA 1
ATOM 2253 C C . LEU A 1 279 ? 0.409 2.860 9.615 1.00 73.31 279 LEU A C 1
ATOM 2255 O O . LEU A 1 279 ? 1.570 3.155 9.988 1.00 73.31 279 LEU A O 1
#

Secondary structure (DSSP, 8-state):
--EEEEEE--S-BTTTBEEEEEEEE--TT-S--EEEEEEE---HHHHHHHHHHHHHHHHHHHHHHHHHHTTS-PPP-S-----TT------HHHHHHHHHHHHHHHHHHHTSGGGHHHHHHHHHH--TTS-EEEEEE-S-HHHHHS-GGGSHHHHH-TTEEEEEE-SS-----------SSEEEEEEE---TTS--HHHHHHHHT-TTEEEEEEES--HHHHHHHHT-TT--SEEEEES-EEE-TTSS-EEEEEETTEEEEHHHHHHHHHHHHHTT---

Radius of gyration: 22.53 Å; chains: 1; bounding box: 70×35×55 Å

Foldseek 3Di:
DAWEKEWEQDDDDLAQWRQWIKIWTDDPPDPDIDIDIFTFDHHVVLVVLVVVLVVLVVVVCVVVVVVVVVPDDDDDDDDDPDDPPPPPVSDPVVNVVSVVVSLVSVQVRCCDPRNVVVVVVCVVPDDLPHAYEYEYEDPDPSVVPRPCCSHVVCVSRVNYDYDYDYPDDDDDPQPPPPDQAAEEEEQEFAQVPHDCVVVVVVQVPDPRYDYDYDYLHDPVVVLVVLQDLQAHAYYHYDHDKDAPPVNPWIWGGSYPPDIDTCVRCVVSNVNRVVNRYDD

pLDDT: mean 85.62, std 16.37, range [35.69, 98.0]

Sequence (279 aa):
MSNLVVLNLGKGDLHNGLPFVTAWLPSPNTPQSRQITGSLPTAPDILDLYRRWQLLYELLYQARSLTIRRRQPQPIDEDIEIDDSDVTHVCDADFYEVSQELQNRIDTWLDSEGFSDISRQLYKQLDSAQEIRVIIQTEDNQLRKLPWYTWRFFRDYPLAEVSLSPLNFEPGKVVQNSAKQVRILAILGDSAGIDIEADKRLLENLKDAQTVFLVEPQRRKLNEQLWDNQGWDILFFAGHSSTQVDGGSGQIYINPTESLTITQLKNALNEAIARGLQL